Protein AF-A0A420YW18-F1 (afdb_monomer)

Radius of gyration: 22.45 Å; Cα contacts (8 Å, |Δi|>4): 574; chains: 1; bounding box: 56×37×62 Å

Sequence (288 aa):
STSLEDLIDRVEQETHEGEVAILVSDMILGLASGQSAESVSTNIETTLRRYMMKRPEWAIVVWRMLSDFQGKYYEKGRVVPLTAKRPYYIIMMGDRSQLYGLLAKGQLADNQPFFKNRTHQMTLEQAIPTPKYSISPNAVWGSISLDRSDKYVIKNAETGRTPSGEQALAFELKMQIPETLQDESRLLDPESYQVTPSSYKLSRVRQGKDGAVYLRLESSAIVLGDIAVSLKQAMPKWIAAVHAEENTDILNPNNLSRTYGIKYILEGLQRPYESEAASLFTLKVTLK

Structure (mmCIF, N/CA/C/O backbone):
data_AF-A0A420YW18-F1
#
_entry.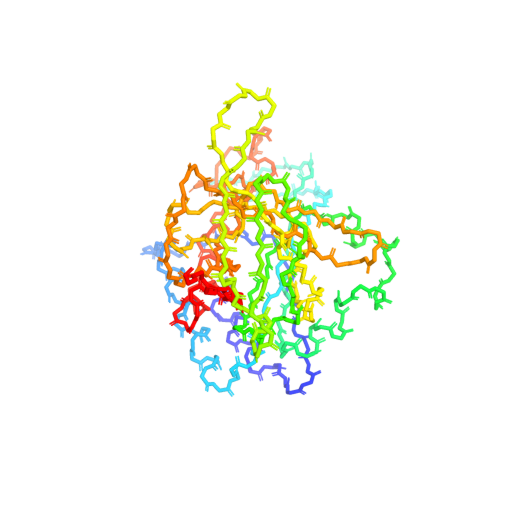id   AF-A0A420YW18-F1
#
loop_
_atom_site.group_PDB
_atom_site.id
_atom_site.type_symbol
_atom_site.label_atom_id
_atom_site.label_alt_id
_atom_site.label_comp_id
_atom_site.label_asym_id
_atom_site.label_entity_id
_atom_site.label_seq_id
_atom_site.pdbx_PDB_ins_code
_atom_site.Cartn_x
_atom_site.Cartn_y
_atom_site.Cartn_z
_atom_site.occupancy
_atom_site.B_iso_or_equiv
_atom_site.auth_seq_id
_atom_site.auth_comp_id
_atom_site.auth_asym_id
_atom_site.auth_atom_id
_atom_site.pdbx_PDB_model_num
ATOM 1 N N . SER A 1 1 ? 11.394 1.494 -31.357 1.00 53.00 1 SER A N 1
ATOM 2 C CA . SER A 1 1 ? 11.152 1.388 -29.907 1.00 53.00 1 SER A CA 1
ATOM 3 C C . SER A 1 1 ? 9.708 0.979 -29.723 1.00 53.00 1 SER A C 1
ATOM 5 O O . SER A 1 1 ? 8.875 1.459 -30.479 1.00 53.00 1 SER A O 1
ATOM 7 N N . THR A 1 2 ? 9.421 0.077 -28.791 1.00 60.09 2 THR A N 1
ATOM 8 C CA . THR A 1 2 ? 8.042 -0.254 -28.397 1.00 60.09 2 THR A CA 1
ATOM 9 C C . THR A 1 2 ? 7.631 0.728 -27.307 1.00 60.09 2 THR A C 1
ATOM 11 O O . THR A 1 2 ? 8.433 0.962 -26.398 1.00 60.09 2 THR A O 1
ATOM 14 N N . SER A 1 3 ? 6.453 1.344 -27.404 1.00 71.88 3 SER A N 1
ATOM 15 C CA . SER A 1 3 ? 5.965 2.194 -26.316 1.00 71.88 3 SER A CA 1
ATOM 16 C C . SER A 1 3 ? 5.484 1.326 -25.148 1.00 71.88 3 SER A C 1
ATOM 18 O O . SER A 1 3 ? 5.164 0.149 -25.319 1.00 71.88 3 SER A O 1
ATOM 20 N N . LEU A 1 4 ? 5.449 1.882 -23.935 1.00 72.19 4 LEU A N 1
ATOM 21 C CA . LEU A 1 4 ? 4.894 1.147 -22.795 1.00 72.19 4 LEU A CA 1
ATOM 22 C C . LEU A 1 4 ? 3.381 0.921 -22.949 1.00 72.19 4 LEU A C 1
ATOM 24 O O . LEU A 1 4 ? 2.865 -0.073 -22.452 1.00 72.19 4 LEU A O 1
ATOM 28 N N . GLU A 1 5 ? 2.698 1.796 -23.685 1.00 71.69 5 GLU A N 1
ATOM 29 C CA . GLU A 1 5 ? 1.295 1.632 -24.075 1.00 71.69 5 GLU A CA 1
ATOM 30 C C . GLU A 1 5 ? 1.116 0.377 -24.925 1.00 71.69 5 GLU A C 1
ATOM 32 O O . GLU A 1 5 ? 0.319 -0.476 -24.557 1.00 71.69 5 GLU A O 1
ATOM 37 N N . ASP A 1 6 ? 1.935 0.195 -25.968 1.00 79.62 6 ASP A N 1
ATOM 38 C CA . ASP A 1 6 ? 1.883 -1.004 -26.817 1.00 79.62 6 ASP A CA 1
ATOM 39 C C . ASP A 1 6 ? 2.137 -2.285 -26.007 1.00 79.62 6 ASP A C 1
ATOM 41 O O . ASP A 1 6 ? 1.581 -3.342 -26.300 1.00 79.62 6 ASP A O 1
ATOM 45 N N . LEU A 1 7 ? 3.002 -2.212 -24.986 1.00 80.75 7 LEU A N 1
ATOM 46 C CA . LEU A 1 7 ? 3.262 -3.341 -24.092 1.00 80.75 7 LEU A CA 1
ATOM 47 C C . LEU A 1 7 ? 2.053 -3.652 -23.207 1.00 80.75 7 LEU A C 1
ATOM 49 O O . LEU A 1 7 ? 1.738 -4.826 -23.032 1.00 80.75 7 LEU A O 1
ATOM 53 N N . ILE A 1 8 ? 1.382 -2.634 -22.664 1.00 78.00 8 ILE A N 1
ATOM 54 C CA . ILE A 1 8 ? 0.171 -2.815 -21.853 1.00 78.00 8 ILE A CA 1
ATOM 55 C C . ILE A 1 8 ? -0.988 -3.304 -22.724 1.00 78.00 8 ILE A C 1
ATOM 57 O O . ILE A 1 8 ? -1.665 -4.245 -22.328 1.00 78.00 8 ILE A O 1
ATOM 61 N N . ASP A 1 9 ? -1.172 -2.744 -23.920 1.00 81.62 9 ASP A N 1
ATOM 62 C CA . ASP A 1 9 ? -2.179 -3.192 -24.888 1.00 81.62 9 ASP A CA 1
ATOM 63 C C . ASP A 1 9 ? -1.943 -4.654 -25.281 1.00 81.62 9 ASP A C 1
ATOM 65 O O . ASP A 1 9 ? -2.879 -5.452 -25.331 1.00 81.62 9 ASP A O 1
ATOM 69 N N . ARG A 1 10 ? -0.682 -5.044 -25.506 1.00 84.38 10 ARG A N 1
ATOM 70 C CA . ARG A 1 10 ? -0.333 -6.441 -25.780 1.00 84.38 10 ARG A CA 1
ATOM 71 C C . ARG A 1 10 ? -0.609 -7.344 -24.580 1.00 84.38 10 ARG A C 1
ATOM 73 O O . ARG A 1 10 ? -1.095 -8.452 -24.764 1.00 84.38 10 ARG A O 1
ATOM 80 N N . VAL A 1 11 ? -0.319 -6.886 -23.363 1.00 83.56 11 VAL A N 1
ATOM 81 C CA . VAL A 1 11 ? -0.688 -7.613 -22.141 1.00 83.56 11 VAL A CA 1
ATOM 82 C C . VAL A 1 11 ? -2.208 -7.761 -22.045 1.00 83.56 11 VAL A C 1
ATOM 84 O O . VAL A 1 11 ? -2.672 -8.861 -21.767 1.00 83.56 11 VAL A O 1
ATOM 87 N N . GLU A 1 12 ? -2.991 -6.717 -22.334 1.00 78.12 12 GLU A N 1
ATOM 88 C CA . GLU A 1 12 ? -4.460 -6.797 -22.374 1.00 78.12 12 GLU A CA 1
ATOM 89 C C . GLU A 1 12 ? -4.938 -7.859 -23.375 1.00 78.12 12 GLU A C 1
ATOM 91 O O . GLU A 1 12 ? -5.804 -8.664 -23.032 1.00 78.12 12 GLU A O 1
ATOM 96 N N . GLN A 1 13 ? -4.388 -7.860 -24.592 1.00 81.19 13 GLN A N 1
ATOM 97 C CA . GLN A 1 13 ? -4.838 -8.726 -25.687 1.00 81.19 13 GLN A CA 1
ATOM 98 C C . GLN A 1 13 ? -4.481 -10.200 -25.481 1.00 81.19 13 GLN A C 1
ATOM 100 O O . GLN A 1 13 ? -5.250 -11.072 -25.879 1.00 81.19 13 GLN A O 1
ATOM 105 N N . GLU A 1 14 ? -3.328 -10.466 -24.870 1.00 86.25 14 GLU A N 1
ATOM 106 C CA . GLU A 1 14 ? -2.755 -11.811 -24.773 1.00 86.25 14 GLU A CA 1
ATOM 107 C C . GLU A 1 14 ? -2.948 -12.456 -23.392 1.00 86.25 14 GLU A C 1
ATOM 109 O O . GLU A 1 14 ? -2.649 -13.633 -23.241 1.00 86.25 14 GLU A O 1
ATOM 114 N N . THR A 1 15 ? -3.419 -11.717 -22.376 1.00 85.06 15 THR A N 1
ATOM 115 C CA . THR A 1 15 ? -3.669 -12.292 -21.039 1.00 85.06 15 THR A CA 1
ATOM 116 C C . THR A 1 15 ? -5.129 -12.681 -20.893 1.00 85.06 15 THR A C 1
ATOM 118 O O . THR A 1 15 ? -5.999 -11.829 -20.679 1.00 85.06 15 THR A O 1
ATOM 121 N N . HIS A 1 16 ? -5.408 -13.977 -20.949 1.00 84.62 16 HIS A N 1
ATOM 122 C CA . HIS A 1 16 ? -6.754 -14.511 -20.796 1.00 84.62 16 HIS A CA 1
ATOM 123 C C . HIS A 1 16 ? -7.187 -14.604 -19.319 1.00 84.62 16 HIS A C 1
ATOM 125 O O . HIS A 1 16 ? -6.468 -14.229 -18.384 1.00 84.62 16 HIS A O 1
ATOM 131 N N . GLU A 1 17 ? -8.429 -15.031 -19.087 1.00 80.69 17 GLU A N 1
ATOM 132 C CA . GLU A 1 17 ? -8.926 -15.312 -17.738 1.00 80.69 17 GLU A CA 1
ATOM 133 C C . GLU A 1 17 ? -8.132 -16.472 -17.121 1.00 80.69 17 GLU A C 1
ATOM 135 O O . GLU A 1 17 ? -7.877 -17.480 -17.779 1.00 80.69 17 GLU A O 1
ATOM 140 N N . GLY A 1 18 ? -7.719 -16.329 -15.860 1.00 82.81 18 GLY A N 1
ATOM 141 C CA . GLY A 1 18 ? -6.885 -17.333 -15.190 1.00 82.81 18 GLY A CA 1
ATOM 142 C C . GLY A 1 18 ? -5.378 -17.209 -15.447 1.00 82.81 18 GLY A C 1
ATOM 143 O O . GLY A 1 18 ? -4.607 -17.947 -14.837 1.00 82.81 18 GLY A O 1
ATOM 144 N N . GLU A 1 19 ? -4.941 -16.271 -16.288 1.00 89.44 19 GLU A N 1
ATOM 145 C CA . GLU A 1 19 ? -3.527 -16.062 -16.604 1.00 89.44 19 GLU A CA 1
ATOM 146 C C . GLU A 1 19 ? -2.923 -14.860 -15.866 1.00 89.44 19 GLU A C 1
ATOM 148 O O . GLU A 1 19 ? -3.612 -13.921 -15.458 1.00 89.44 19 GLU A O 1
ATOM 153 N N . VAL A 1 20 ? -1.598 -14.898 -15.707 1.00 90.88 20 VAL A N 1
ATOM 154 C CA . VAL A 1 20 ? -0.789 -13.795 -15.181 1.00 90.88 20 VAL A CA 1
ATOM 155 C C . VAL A 1 20 ? 0.251 -13.423 -16.230 1.00 90.88 20 VAL A C 1
ATOM 157 O O . VAL A 1 20 ? 1.090 -14.244 -16.601 1.00 90.88 20 VAL A O 1
ATOM 160 N N . ALA A 1 21 ? 0.239 -12.167 -16.664 1.00 92.69 21 ALA A N 1
ATOM 161 C CA . ALA A 1 21 ? 1.300 -11.600 -17.479 1.00 92.69 21 ALA A CA 1
ATOM 162 C C . ALA A 1 21 ? 2.450 -11.100 -16.608 1.00 92.69 21 ALA A C 1
ATOM 164 O O . ALA A 1 21 ? 2.245 -10.467 -15.571 1.00 92.69 21 ALA A O 1
ATOM 165 N N . ILE A 1 22 ? 3.677 -11.344 -17.068 1.00 92.31 22 ILE A N 1
ATOM 166 C CA . ILE A 1 22 ? 4.897 -10.893 -16.403 1.00 92.31 22 ILE A CA 1
ATOM 167 C C . ILE A 1 22 ? 5.736 -10.098 -17.400 1.00 92.31 22 ILE A C 1
ATOM 169 O O . ILE A 1 22 ? 6.218 -10.635 -18.396 1.00 92.31 22 ILE A O 1
ATOM 173 N N . LEU A 1 23 ? 5.945 -8.819 -17.100 1.00 91.75 23 LEU A N 1
ATOM 174 C CA . LEU A 1 23 ? 6.864 -7.941 -17.814 1.00 91.75 23 LEU A CA 1
ATOM 175 C C . LEU A 1 23 ? 8.129 -7.746 -16.976 1.00 91.75 23 LEU A C 1
ATOM 177 O O . LEU A 1 23 ? 8.058 -7.338 -15.819 1.00 91.75 23 LEU A O 1
ATOM 181 N N . VAL A 1 24 ? 9.293 -7.997 -17.576 1.00 92.94 24 VAL A N 1
ATOM 182 C CA . VAL A 1 24 ? 10.602 -7.754 -16.957 1.00 92.94 24 VAL A CA 1
ATOM 183 C C . VAL A 1 24 ? 11.363 -6.740 -17.797 1.00 92.94 24 VAL A C 1
ATOM 185 O O . VAL A 1 24 ? 11.578 -6.964 -18.986 1.00 92.94 24 VAL A O 1
ATOM 1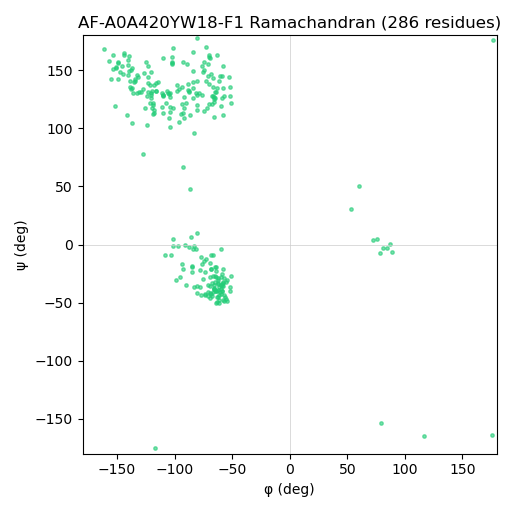88 N N . SER A 1 25 ? 11.762 -5.620 -17.197 1.00 92.25 25 SER A N 1
ATOM 189 C CA . SER A 1 25 ? 12.452 -4.540 -17.911 1.00 92.25 25 SER A CA 1
ATOM 190 C C . SER A 1 25 ? 13.272 -3.666 -16.960 1.00 92.25 25 SER A C 1
ATOM 192 O O . SER A 1 25 ? 12.998 -3.605 -15.762 1.00 92.25 25 SER A O 1
ATOM 194 N N . ASP A 1 26 ? 14.274 -2.958 -17.480 1.00 91.75 26 ASP A N 1
ATOM 195 C CA . ASP A 1 26 ? 14.981 -1.909 -16.731 1.00 91.75 26 ASP A CA 1
ATOM 196 C C . ASP A 1 26 ? 14.099 -0.671 -16.470 1.00 91.75 26 ASP A C 1
ATOM 198 O O . ASP A 1 26 ? 14.401 0.127 -15.578 1.00 91.75 26 ASP A O 1
ATOM 202 N N . MET A 1 27 ? 12.984 -0.562 -17.206 1.00 92.44 27 MET A N 1
ATOM 203 C CA . MET A 1 27 ? 11.992 0.513 -17.158 1.00 92.44 27 MET A CA 1
ATOM 204 C C . MET A 1 27 ? 12.604 1.910 -17.314 1.00 92.44 27 MET A C 1
ATOM 206 O O . MET A 1 27 ? 12.089 2.885 -16.766 1.00 92.44 27 MET A O 1
ATOM 210 N N . ILE A 1 28 ? 13.710 2.016 -18.055 1.00 92.12 28 ILE A N 1
ATOM 211 C CA . ILE A 1 28 ? 14.306 3.307 -18.395 1.00 92.12 28 ILE A CA 1
ATOM 212 C C . ILE A 1 28 ? 13.401 3.983 -19.422 1.00 92.12 28 ILE A C 1
ATOM 214 O O . ILE A 1 28 ? 13.208 3.480 -20.529 1.00 92.12 28 ILE A O 1
ATOM 218 N N . LEU A 1 29 ? 12.845 5.137 -19.058 1.00 90.12 29 LEU A N 1
ATOM 219 C CA . LEU A 1 29 ? 11.919 5.845 -19.929 1.00 90.12 29 LEU A CA 1
ATOM 220 C C . LEU A 1 29 ? 12.652 6.423 -21.149 1.00 90.12 29 LEU A C 1
ATOM 222 O O . LEU A 1 29 ? 13.566 7.227 -21.017 1.00 90.12 29 LEU A O 1
ATOM 226 N N . GLY A 1 30 ? 12.248 6.034 -22.355 1.00 85.38 30 GLY A N 1
ATOM 227 C CA . GLY A 1 30 ? 12.690 6.671 -23.595 1.00 85.38 30 GLY A CA 1
ATOM 228 C C . GLY A 1 30 ? 11.584 7.563 -24.141 1.00 85.38 30 GLY A C 1
ATOM 229 O O . GLY A 1 30 ? 10.543 7.046 -24.533 1.00 85.38 30 GLY A O 1
ATOM 230 N N . LEU A 1 31 ? 11.796 8.881 -24.178 1.00 84.44 31 LEU A N 1
ATOM 231 C CA . LEU A 1 31 ? 10.809 9.825 -24.711 1.00 84.44 31 LEU A CA 1
ATOM 232 C C . LEU A 1 31 ? 10.986 10.018 -26.220 1.00 84.44 31 LEU A C 1
ATOM 234 O O . LEU A 1 31 ? 12.099 10.255 -26.700 1.00 84.44 31 LEU A O 1
ATOM 238 N N . ALA A 1 32 ? 9.882 9.946 -26.964 1.00 81.62 32 ALA A N 1
ATOM 239 C CA . ALA A 1 32 ? 9.856 10.364 -28.360 1.00 81.62 32 ALA A CA 1
ATOM 240 C C . ALA A 1 32 ? 9.992 11.895 -28.479 1.00 81.62 32 ALA A C 1
ATOM 242 O O . ALA A 1 32 ? 9.741 12.641 -27.531 1.00 81.62 32 ALA A O 1
ATOM 243 N N . SER A 1 33 ? 10.388 12.386 -29.657 1.00 78.94 33 SER A N 1
ATOM 244 C CA . SER A 1 33 ? 10.488 13.832 -29.895 1.00 78.94 33 SER A CA 1
ATOM 245 C C . SER A 1 33 ? 9.132 14.511 -29.663 1.00 78.94 33 SER A C 1
ATOM 247 O O . SER A 1 33 ? 8.128 14.093 -30.234 1.00 78.94 33 SER A O 1
ATOM 249 N N . GLY A 1 34 ? 9.103 15.538 -28.807 1.00 79.44 34 GLY A N 1
ATOM 250 C CA . GLY A 1 34 ? 7.882 16.264 -28.438 1.00 79.44 34 GLY A CA 1
ATOM 251 C C . GLY A 1 34 ? 7.011 15.591 -27.367 1.00 79.44 34 GLY A C 1
ATOM 252 O O . GLY A 1 34 ? 6.021 16.187 -26.954 1.00 79.44 34 GLY A O 1
ATOM 253 N N . GLN A 1 35 ? 7.370 14.394 -26.889 1.00 86.25 35 GLN A N 1
ATOM 254 C CA . GLN A 1 35 ? 6.650 13.696 -25.823 1.00 86.25 35 GLN A CA 1
ATOM 255 C C . GLN A 1 35 ? 7.168 14.127 -24.444 1.00 86.25 35 GLN A C 1
ATOM 257 O O . GLN A 1 35 ? 8.376 14.118 -24.204 1.00 86.25 35 GLN A O 1
ATOM 262 N N . SER A 1 36 ? 6.265 14.472 -23.523 1.00 90.38 36 SER A N 1
ATOM 263 C CA . SER A 1 36 ? 6.612 14.703 -22.113 1.00 90.38 36 SER A CA 1
ATOM 264 C C . SER A 1 36 ? 6.445 13.429 -21.286 1.00 90.38 36 SER A C 1
ATOM 266 O O . SER A 1 36 ? 5.661 12.544 -21.642 1.00 90.38 36 SER A O 1
ATOM 268 N N . ALA A 1 37 ? 7.132 13.331 -20.151 1.00 90.31 37 ALA A N 1
ATOM 269 C CA . ALA A 1 37 ? 6.975 12.185 -19.262 1.00 90.31 37 ALA A CA 1
ATOM 270 C C . ALA A 1 37 ? 5.553 12.104 -18.670 1.00 90.31 37 ALA A C 1
ATOM 272 O O . ALA A 1 37 ? 4.992 11.020 -18.531 1.00 90.31 37 ALA A O 1
ATOM 273 N N . GLU A 1 38 ? 4.910 13.249 -18.439 1.00 91.69 38 GLU A N 1
ATOM 274 C CA . GLU A 1 38 ? 3.519 13.336 -17.988 1.00 91.69 38 GLU A CA 1
ATOM 275 C C . GLU A 1 38 ? 2.533 12.808 -19.039 1.00 91.69 38 GLU A C 1
ATOM 277 O O . GLU A 1 38 ? 1.514 12.204 -18.689 1.00 91.69 38 GLU A O 1
ATOM 282 N N . SER A 1 39 ? 2.828 13.011 -20.329 1.00 91.69 39 SER A N 1
ATOM 283 C CA . SER A 1 39 ? 1.998 12.459 -21.404 1.00 91.69 39 SER A CA 1
ATOM 284 C C . SER A 1 39 ? 2.053 10.929 -21.420 1.00 91.69 39 SER A C 1
ATOM 286 O O . SER A 1 39 ? 1.016 10.292 -21.566 1.00 91.69 39 SER A O 1
ATOM 288 N N . VAL A 1 40 ? 3.220 10.337 -21.129 1.00 90.06 40 VAL A N 1
ATOM 289 C CA . VAL A 1 40 ? 3.371 8.881 -20.968 1.00 90.06 40 VAL A CA 1
ATOM 290 C C . VAL A 1 40 ? 2.508 8.373 -19.813 1.00 90.06 40 VAL A C 1
ATOM 292 O O . VAL A 1 40 ? 1.758 7.417 -19.993 1.00 90.06 40 VAL A O 1
ATOM 295 N N . SER A 1 41 ? 2.545 9.031 -18.646 1.00 92.75 41 SER A N 1
ATOM 296 C CA . SER A 1 41 ? 1.671 8.668 -17.518 1.00 92.75 41 SER A CA 1
ATOM 297 C C . SER A 1 41 ? 0.192 8.693 -17.903 1.00 92.75 41 SER A C 1
ATOM 299 O O . SER A 1 41 ? -0.552 7.776 -17.568 1.00 92.75 41 SER A O 1
ATOM 301 N N . THR A 1 42 ? -0.229 9.747 -18.605 1.00 92.81 42 THR A N 1
ATOM 302 C CA . THR A 1 42 ? -1.630 9.966 -18.998 1.00 92.81 42 THR A CA 1
ATOM 303 C C . THR A 1 42 ? -2.112 8.911 -19.989 1.00 92.81 42 THR A C 1
ATOM 305 O O . THR A 1 42 ? -3.245 8.432 -19.896 1.00 92.81 42 THR A O 1
ATOM 308 N N . ASN A 1 43 ? -1.250 8.505 -20.917 1.00 90.56 43 ASN A N 1
ATOM 309 C CA . ASN A 1 43 ? -1.594 7.474 -21.880 1.00 90.56 43 ASN A CA 1
ATOM 310 C C . ASN A 1 43 ? -1.693 6.090 -21.221 1.00 90.56 43 ASN A C 1
ATOM 312 O O . ASN A 1 43 ? -2.684 5.395 -21.435 1.00 90.56 43 ASN A O 1
ATOM 316 N N . ILE A 1 44 ? -0.734 5.729 -20.352 1.00 92.50 44 ILE A N 1
ATOM 317 C CA . ILE A 1 44 ? -0.788 4.495 -19.543 1.00 92.50 44 ILE A CA 1
ATOM 318 C C . ILE A 1 44 ? -2.090 4.440 -18.745 1.00 92.50 44 ILE A C 1
ATOM 320 O O . ILE A 1 44 ? -2.793 3.432 -18.777 1.00 92.50 44 ILE A O 1
ATOM 324 N N . GLU A 1 45 ? -2.425 5.534 -18.058 1.00 92.62 45 GLU A N 1
ATOM 325 C CA . GLU A 1 45 ? -3.659 5.650 -17.286 1.00 92.62 45 GLU A CA 1
ATOM 326 C C . GLU A 1 45 ? -4.888 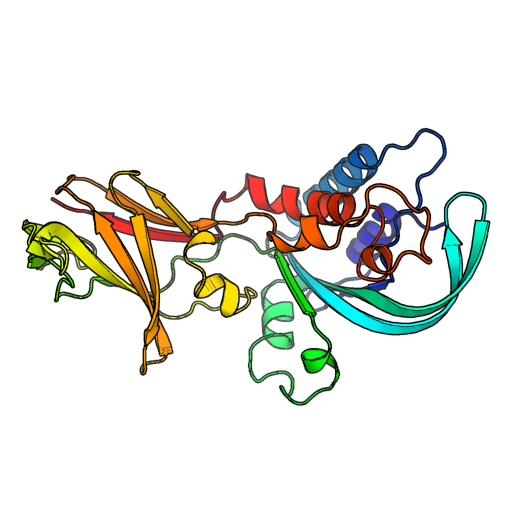5.401 -18.171 1.00 92.62 45 GLU A C 1
ATOM 328 O O . GLU A 1 45 ? -5.759 4.608 -17.818 1.00 92.62 45 GLU A O 1
ATOM 333 N N . THR A 1 46 ? -4.956 6.058 -19.331 1.00 91.75 46 THR A N 1
ATOM 334 C CA . THR A 1 46 ? -6.099 5.960 -20.251 1.00 91.75 46 THR A CA 1
ATOM 335 C C . THR A 1 46 ? -6.290 4.534 -20.767 1.00 91.75 46 THR A C 1
ATOM 337 O O . THR A 1 46 ? -7.416 4.027 -20.778 1.00 91.75 46 THR A O 1
ATOM 340 N N . THR A 1 47 ? -5.202 3.875 -21.169 1.00 90.38 47 THR A N 1
ATOM 341 C CA . THR A 1 47 ? -5.224 2.480 -21.620 1.00 90.38 47 THR A CA 1
ATOM 342 C C . THR A 1 47 ? -5.658 1.547 -20.492 1.00 90.38 47 THR A C 1
ATOM 344 O O . THR A 1 47 ? -6.604 0.776 -20.658 1.00 90.38 47 THR A O 1
ATOM 347 N N . LEU A 1 48 ? -5.051 1.671 -19.310 1.00 90.50 48 LEU A N 1
ATOM 348 C CA . LEU A 1 48 ? -5.347 0.786 -18.188 1.00 90.50 48 LEU A CA 1
ATOM 349 C C . LEU A 1 48 ? -6.784 0.961 -17.667 1.00 90.50 48 LEU A C 1
ATOM 351 O O . LEU A 1 48 ? -7.453 -0.035 -17.403 1.00 90.50 48 LEU A O 1
ATOM 355 N N . ARG A 1 49 ? -7.318 2.192 -17.611 1.00 91.19 49 ARG A N 1
ATOM 356 C CA . ARG A 1 49 ? -8.740 2.431 -17.286 1.00 91.19 49 ARG A CA 1
ATOM 357 C C . ARG A 1 49 ? -9.670 1.698 -18.247 1.00 91.19 49 ARG A C 1
ATOM 359 O O . ARG A 1 49 ? -10.643 1.085 -17.810 1.00 91.19 49 ARG A O 1
ATOM 366 N N . ARG A 1 50 ? -9.377 1.736 -19.553 1.00 89.44 50 ARG A N 1
ATOM 367 C CA . ARG A 1 50 ? -10.179 1.036 -20.568 1.00 89.44 50 ARG A CA 1
ATOM 368 C C . ARG A 1 50 ? -10.208 -0.466 -20.324 1.00 89.44 50 ARG A C 1
ATOM 370 O O . ARG A 1 50 ? -11.266 -1.080 -20.467 1.00 89.44 50 ARG A O 1
ATOM 377 N N . TYR A 1 51 ? -9.070 -1.029 -19.943 1.00 86.50 51 TYR A N 1
ATOM 378 C CA . TYR A 1 51 ? -8.965 -2.444 -19.642 1.00 86.50 51 TYR A CA 1
ATOM 379 C C . TYR A 1 51 ? -9.709 -2.822 -18.356 1.00 86.50 51 TYR A C 1
ATOM 381 O O . TYR A 1 51 ? -10.520 -3.751 -18.355 1.00 86.50 51 TYR A O 1
ATOM 389 N N . MET A 1 52 ? -9.527 -2.042 -17.288 1.00 88.25 52 MET A N 1
ATOM 390 C CA . MET A 1 52 ? -10.176 -2.271 -15.993 1.00 88.25 52 MET A CA 1
ATOM 391 C C . MET A 1 52 ? -11.706 -2.179 -16.062 1.00 88.25 52 MET A C 1
ATOM 393 O O . MET A 1 52 ? -12.381 -2.906 -15.342 1.00 88.25 52 MET A O 1
ATOM 397 N N . MET A 1 53 ? -12.278 -1.388 -16.981 1.00 88.69 53 MET A N 1
ATOM 398 C CA . MET A 1 53 ? -13.733 -1.397 -17.218 1.00 88.69 53 MET A CA 1
ATOM 399 C C . MET A 1 53 ? -14.271 -2.774 -17.643 1.00 88.69 53 MET A C 1
ATOM 401 O O . MET A 1 53 ? -15.439 -3.074 -17.406 1.00 88.69 53 MET A O 1
ATOM 405 N N . LYS A 1 54 ? -13.446 -3.605 -18.294 1.00 88.62 54 LYS A N 1
ATOM 406 C CA . LYS A 1 54 ? -13.810 -4.970 -18.712 1.00 88.62 54 LYS A CA 1
ATOM 407 C C . LYS A 1 54 ? -13.365 -6.026 -17.698 1.00 88.62 54 LYS A C 1
ATOM 409 O O . LYS A 1 54 ? -13.987 -7.079 -17.613 1.00 88.62 54 LYS A O 1
ATOM 414 N N . ARG A 1 55 ? -12.291 -5.751 -16.952 1.00 88.44 55 ARG A N 1
ATOM 415 C CA . ARG A 1 55 ? -11.721 -6.616 -15.909 1.00 88.44 55 ARG A CA 1
ATOM 416 C C . ARG A 1 55 ? -11.569 -5.831 -14.604 1.00 88.44 55 ARG A C 1
ATOM 418 O O . ARG A 1 55 ? -10.461 -5.406 -14.278 1.00 88.44 55 ARG A O 1
ATOM 425 N N . PRO A 1 56 ? -12.659 -5.624 -13.848 1.00 87.69 56 PRO A N 1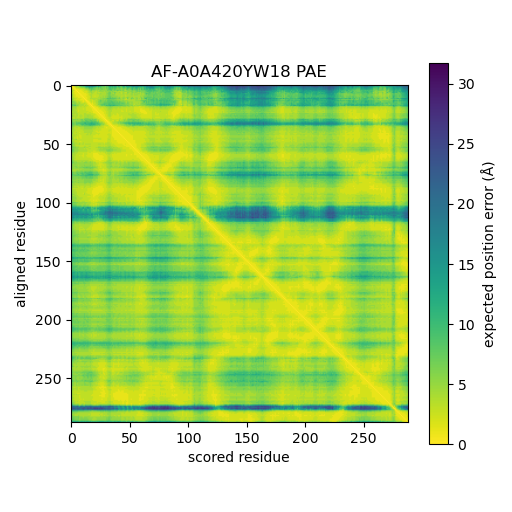
ATOM 426 C CA . PRO A 1 56 ? -12.619 -4.801 -12.639 1.00 87.69 56 PRO A CA 1
ATOM 427 C C . PRO A 1 56 ? -11.674 -5.369 -11.574 1.00 87.69 56 PRO A C 1
ATOM 429 O O . PRO A 1 56 ? -11.031 -4.605 -10.867 1.00 87.69 56 PRO A O 1
ATOM 432 N N . GLU A 1 57 ? -11.504 -6.693 -11.523 1.00 89.19 57 GLU A N 1
ATOM 433 C CA . GLU A 1 57 ? -10.617 -7.388 -10.577 1.00 89.19 57 GLU A CA 1
ATOM 434 C C . GLU A 1 57 ? -9.133 -7.381 -10.985 1.00 89.19 57 GLU A C 1
ATOM 436 O O . GLU A 1 57 ? -8.321 -8.093 -10.387 1.00 89.19 57 GLU A O 1
ATOM 441 N N . TRP A 1 58 ? -8.755 -6.610 -12.008 1.00 91.25 58 TRP A N 1
ATOM 442 C CA . TRP A 1 58 ? -7.372 -6.540 -12.464 1.00 91.25 58 TRP A CA 1
ATOM 443 C C . TRP A 1 58 ? -6.467 -5.899 -11.412 1.00 91.25 58 TRP A C 1
ATOM 445 O O . TRP A 1 58 ? -6.708 -4.783 -10.947 1.00 91.25 58 TRP A O 1
ATOM 455 N N . ALA A 1 59 ? -5.380 -6.581 -11.072 1.00 92.94 59 ALA A N 1
ATOM 456 C CA . ALA A 1 59 ? -4.380 -6.112 -10.129 1.00 92.94 59 ALA A CA 1
ATOM 457 C C . ALA A 1 59 ? -2.984 -6.117 -10.759 1.00 92.94 59 ALA A C 1
ATOM 459 O O . ALA A 1 59 ? -2.700 -6.830 -11.725 1.00 92.94 59 ALA A O 1
ATOM 460 N N . ILE A 1 60 ? -2.100 -5.297 -10.195 1.00 94.25 60 ILE A N 1
ATOM 461 C CA . ILE A 1 60 ? -0.715 -5.148 -10.633 1.00 94.25 60 ILE A CA 1
ATOM 462 C C . ILE A 1 60 ? 0.199 -5.206 -9.414 1.00 94.25 60 ILE A C 1
ATOM 464 O O . ILE A 1 60 ? 0.017 -4.476 -8.440 1.00 94.25 60 ILE A O 1
ATOM 468 N N . VAL A 1 61 ? 1.233 -6.038 -9.484 1.00 94.31 61 VAL A N 1
ATOM 469 C CA . VAL A 1 61 ? 2.314 -6.079 -8.499 1.00 94.31 61 VAL A CA 1
ATOM 470 C C . VAL A 1 61 ? 3.626 -5.746 -9.192 1.00 94.31 61 VAL A C 1
ATOM 472 O O . VAL A 1 61 ? 4.061 -6.443 -10.105 1.00 94.31 61 VAL A O 1
ATOM 475 N N . VAL A 1 62 ? 4.276 -4.680 -8.736 1.00 95.25 62 VAL A N 1
ATOM 476 C CA . VAL A 1 62 ? 5.574 -4.221 -9.228 1.00 95.25 62 VAL A CA 1
ATOM 477 C C . VAL A 1 62 ? 6.633 -4.527 -8.187 1.00 95.25 62 VAL A C 1
ATOM 479 O O . VAL A 1 62 ? 6.580 -4.028 -7.061 1.00 95.25 62 VAL A O 1
ATOM 482 N N . TRP A 1 63 ? 7.637 -5.303 -8.572 1.00 93.94 63 TRP A N 1
ATOM 483 C CA . TRP A 1 63 ? 8.831 -5.540 -7.773 1.00 93.94 63 TRP A CA 1
ATOM 484 C C . TRP A 1 63 ? 10.012 -4.790 -8.350 1.00 93.94 63 TRP A C 1
ATOM 486 O O . TRP A 1 63 ? 10.315 -4.913 -9.535 1.00 93.94 63 TRP A O 1
ATOM 496 N N . ARG A 1 64 ? 10.717 -4.056 -7.489 1.00 94.75 64 ARG A N 1
ATOM 497 C CA . ARG A 1 64 ? 12.024 -3.492 -7.816 1.00 94.75 64 ARG A CA 1
ATOM 498 C C . ARG A 1 64 ? 13.116 -4.444 -7.361 1.00 94.75 64 ARG A C 1
ATOM 500 O O . ARG A 1 64 ? 13.285 -4.696 -6.162 1.00 94.75 64 ARG A O 1
ATOM 507 N N . MET A 1 65 ? 13.921 -4.870 -8.313 1.00 93.88 65 MET A N 1
ATOM 508 C CA . MET A 1 65 ? 15.027 -5.795 -8.135 1.00 93.88 65 MET A CA 1
ATOM 509 C C . MET A 1 65 ? 16.363 -5.073 -8.316 1.00 93.88 65 MET A C 1
ATOM 511 O O . MET A 1 65 ? 16.415 -4.009 -8.927 1.00 93.88 65 MET A O 1
ATOM 515 N N . LEU A 1 66 ? 17.453 -5.647 -7.804 1.00 92.00 66 LEU A N 1
ATOM 516 C CA . LEU A 1 66 ? 18.820 -5.226 -8.130 1.00 92.00 66 LEU A CA 1
ATOM 517 C C . LEU A 1 66 ? 19.586 -6.403 -8.738 1.00 92.00 66 LEU A C 1
ATOM 519 O O . LEU A 1 66 ? 19.633 -7.477 -8.141 1.00 92.00 66 LEU A O 1
ATOM 523 N N . SER A 1 67 ? 20.208 -6.189 -9.897 1.00 91.25 67 SER A N 1
ATOM 524 C CA . SER A 1 67 ? 21.110 -7.157 -10.536 1.00 91.25 67 SER A CA 1
ATOM 525 C C . SER A 1 67 ? 22.477 -6.538 -10.770 1.00 91.25 67 SER A C 1
ATOM 527 O O . SER A 1 67 ? 22.593 -5.325 -10.948 1.00 91.25 67 SER A O 1
ATOM 529 N N . ASP A 1 68 ? 23.506 -7.377 -10.816 1.00 93.75 68 ASP A N 1
ATOM 530 C CA . ASP A 1 68 ? 24.782 -6.994 -11.408 1.00 93.75 68 ASP A CA 1
ATOM 531 C C . ASP A 1 68 ? 24.580 -6.727 -12.909 1.00 93.75 68 ASP A C 1
ATOM 533 O O . ASP A 1 68 ? 23.926 -7.502 -13.611 1.00 93.75 68 ASP A O 1
ATOM 537 N N . PHE A 1 69 ? 25.094 -5.592 -13.377 1.00 94.38 69 PHE A N 1
ATOM 538 C CA . PHE A 1 69 ? 25.073 -5.148 -14.764 1.00 94.38 69 PHE A CA 1
ATOM 539 C C . PHE A 1 69 ? 26.510 -4.960 -15.236 1.00 94.38 69 PHE A C 1
ATOM 541 O O . PHE A 1 69 ? 27.291 -4.270 -14.581 1.00 94.38 69 PHE A O 1
ATOM 548 N N . GLN A 1 70 ? 26.834 -5.537 -16.389 1.00 96.75 70 GLN A N 1
ATOM 549 C CA . GLN A 1 70 ? 28.110 -5.358 -17.068 1.00 96.75 70 GLN A CA 1
ATOM 550 C C . GLN A 1 70 ? 27.835 -5.162 -18.557 1.00 96.75 70 GLN A C 1
ATOM 552 O O . GLN A 1 70 ? 27.500 -6.108 -19.268 1.00 96.75 70 GLN A O 1
ATOM 557 N N . GLY A 1 71 ? 27.946 -3.928 -19.038 1.00 95.44 71 GLY A N 1
ATOM 558 C CA . GLY A 1 71 ? 27.601 -3.633 -20.423 1.00 95.44 71 GLY A CA 1
ATOM 559 C C . GLY A 1 71 ? 27.683 -2.162 -20.790 1.00 95.44 71 GLY A C 1
ATOM 560 O O . GLY A 1 71 ? 28.299 -1.351 -20.101 1.00 95.44 71 GLY A O 1
ATOM 561 N N . LYS A 1 72 ? 27.059 -1.824 -21.918 1.00 95.50 72 LYS A N 1
ATOM 562 C CA . LYS A 1 72 ? 26.921 -0.446 -22.393 1.00 95.50 72 LYS A CA 1
ATOM 563 C C . LYS A 1 72 ? 25.631 0.149 -21.843 1.00 95.50 72 LYS A C 1
ATOM 565 O O . LYS A 1 72 ? 24.556 -0.378 -22.110 1.00 95.50 72 LYS A O 1
ATOM 570 N N . TYR A 1 73 ? 25.747 1.244 -21.108 1.00 93.75 73 TYR A N 1
ATOM 571 C CA . TYR A 1 73 ? 24.624 2.061 -20.679 1.00 93.75 73 TYR A CA 1
ATOM 572 C C . TYR A 1 73 ? 24.383 3.200 -21.669 1.00 93.75 73 TYR A C 1
ATOM 574 O O . TYR A 1 73 ? 25.330 3.867 -22.088 1.00 93.75 73 TYR A O 1
ATOM 582 N N . TYR A 1 74 ? 23.121 3.426 -22.021 1.00 91.62 74 TYR A N 1
ATOM 583 C CA . TYR A 1 74 ? 22.704 4.465 -22.956 1.00 91.62 74 TYR A CA 1
ATOM 584 C C . TYR A 1 74 ? 22.085 5.620 -22.165 1.00 91.62 74 TYR A C 1
ATOM 586 O O . TYR A 1 74 ? 20.939 5.549 -21.721 1.00 91.62 74 TYR A O 1
ATOM 594 N N . GLU A 1 75 ? 22.870 6.674 -21.967 1.00 91.25 75 GLU A N 1
ATOM 595 C CA . GLU A 1 75 ? 22.408 7.934 -21.389 1.00 91.25 75 GLU A CA 1
ATOM 596 C C . GLU A 1 75 ? 22.180 8.971 -22.499 1.00 91.25 75 GLU A C 1
ATOM 598 O O . GLU A 1 75 ? 22.536 8.759 -23.663 1.00 91.25 75 GLU A O 1
ATOM 603 N N . LYS A 1 76 ? 21.548 10.098 -22.174 1.00 86.56 76 LYS A N 1
ATOM 604 C CA . LYS A 1 76 ? 21.193 11.123 -23.160 1.00 86.56 76 LYS A CA 1
ATOM 605 C C . LYS A 1 76 ? 22.444 11.619 -23.895 1.00 86.56 76 LYS A C 1
ATOM 607 O O . LYS A 1 76 ? 23.305 12.274 -23.316 1.00 86.56 76 LYS A O 1
ATOM 612 N N . GLY A 1 77 ? 22.532 11.297 -25.187 1.00 85.50 77 GLY A N 1
ATOM 613 C CA . GLY A 1 77 ? 23.630 11.712 -26.064 1.00 85.50 77 GLY A CA 1
ATOM 614 C C . GLY A 1 77 ? 24.956 10.962 -25.876 1.00 85.50 77 GLY A C 1
ATOM 615 O O . GLY A 1 77 ? 25.929 11.329 -26.533 1.00 85.50 77 GLY A O 1
ATOM 616 N N . ARG A 1 78 ? 25.034 9.924 -25.024 1.00 92.00 78 ARG A N 1
ATOM 617 C CA . ARG A 1 78 ? 26.286 9.182 -24.786 1.00 92.00 78 ARG A CA 1
ATOM 618 C C . ARG A 1 78 ? 26.057 7.703 -24.473 1.00 92.00 78 ARG A C 1
ATOM 620 O O . ARG A 1 78 ? 25.083 7.317 -23.837 1.00 92.00 78 ARG A O 1
ATOM 627 N N . VAL A 1 79 ? 27.017 6.871 -24.877 1.00 94.44 79 VAL A N 1
ATOM 628 C CA . VAL A 1 79 ? 27.099 5.458 -24.483 1.00 94.44 79 VAL A CA 1
ATOM 629 C C . VAL A 1 79 ? 28.285 5.269 -23.542 1.00 94.44 79 VAL A C 1
ATOM 631 O O . VAL A 1 79 ? 29.398 5.681 -23.866 1.00 94.44 79 VAL A O 1
ATOM 634 N N . VAL A 1 80 ? 28.053 4.648 -22.386 1.00 94.81 80 VAL A N 1
ATOM 635 C CA . VAL A 1 80 ? 29.037 4.517 -21.301 1.00 94.81 80 VAL A CA 1
ATOM 636 C C . VAL A 1 80 ? 29.243 3.044 -20.949 1.00 94.81 80 VAL A C 1
ATOM 638 O O . VAL A 1 80 ? 28.257 2.354 -20.691 1.00 94.81 80 VAL A O 1
ATOM 641 N N . PRO A 1 81 ? 30.481 2.520 -20.908 1.00 96.38 81 PRO A N 1
ATOM 642 C CA . PRO A 1 81 ? 30.733 1.210 -20.319 1.00 96.38 81 PRO A CA 1
ATOM 643 C C . PRO A 1 81 ? 30.489 1.272 -18.806 1.00 96.38 81 PRO A C 1
ATOM 645 O O . PRO A 1 81 ? 31.032 2.136 -18.120 1.00 96.38 81 PRO A O 1
ATOM 648 N N . LEU A 1 82 ? 29.673 0.362 -18.284 1.00 96.44 82 LEU A N 1
ATOM 649 C CA . LEU A 1 82 ? 29.276 0.345 -16.882 1.00 96.44 82 LEU A CA 1
ATOM 650 C C . LEU A 1 82 ? 29.332 -1.079 -16.329 1.00 96.44 82 LEU A C 1
ATOM 652 O O . LEU A 1 82 ? 28.747 -1.999 -16.902 1.00 96.44 82 LEU A O 1
ATOM 656 N N . THR A 1 83 ? 29.983 -1.213 -15.174 1.00 96.88 83 THR A N 1
ATOM 657 C CA . THR A 1 83 ? 29.956 -2.410 -14.328 1.00 96.88 83 THR A CA 1
ATOM 658 C C . THR A 1 83 ? 29.482 -1.994 -12.940 1.00 96.88 83 THR A C 1
ATOM 660 O O . THR A 1 83 ? 30.237 -1.376 -12.193 1.00 96.88 83 THR A O 1
ATOM 663 N N . ALA A 1 84 ? 28.220 -2.263 -12.608 1.00 95.31 84 ALA A N 1
ATOM 664 C CA . ALA A 1 84 ? 27.602 -1.843 -11.347 1.00 95.31 84 ALA A CA 1
ATOM 665 C C . ALA A 1 84 ? 26.335 -2.653 -11.044 1.00 95.31 84 ALA A C 1
ATOM 667 O O . ALA A 1 84 ? 25.796 -3.314 -11.926 1.00 95.31 84 ALA A O 1
ATOM 668 N N . LYS A 1 85 ? 25.794 -2.545 -9.824 1.00 94.00 85 LYS A N 1
ATOM 669 C CA . LYS A 1 85 ? 24.425 -3.009 -9.550 1.00 94.00 85 LYS A CA 1
ATOM 670 C C . LYS A 1 85 ? 23.414 -2.008 -10.104 1.00 94.00 85 LYS A C 1
ATOM 672 O O . LYS A 1 85 ? 23.513 -0.821 -9.798 1.00 94.00 85 LYS A O 1
ATOM 677 N N . ARG A 1 86 ? 22.438 -2.478 -10.884 1.00 94.69 86 ARG A N 1
ATOM 678 C CA . ARG A 1 86 ? 21.376 -1.649 -11.473 1.00 94.69 86 ARG A CA 1
ATOM 679 C C . ARG A 1 86 ? 19.983 -2.189 -11.160 1.00 94.69 86 ARG A C 1
ATOM 681 O O . ARG A 1 86 ? 19.814 -3.406 -11.023 1.00 94.69 86 ARG A O 1
ATOM 688 N N . PRO A 1 87 ? 18.992 -1.292 -11.021 1.00 95.62 87 PRO A N 1
ATOM 689 C CA . PRO A 1 87 ? 17.612 -1.695 -10.858 1.00 95.62 87 PRO A CA 1
ATOM 690 C C . PRO A 1 87 ? 17.039 -2.280 -12.146 1.00 95.62 87 PRO A C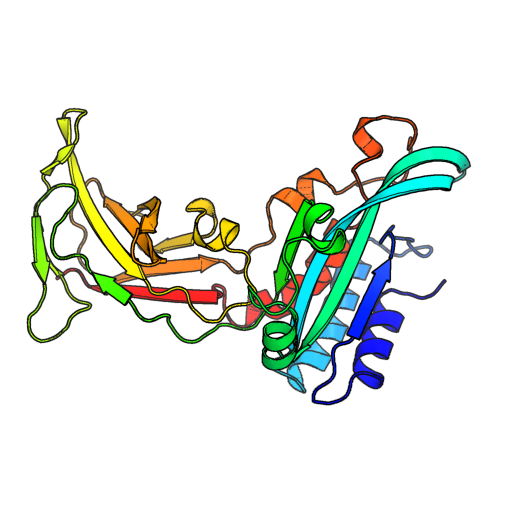 1
ATOM 692 O O . PRO A 1 87 ? 17.336 -1.811 -13.241 1.00 95.62 87 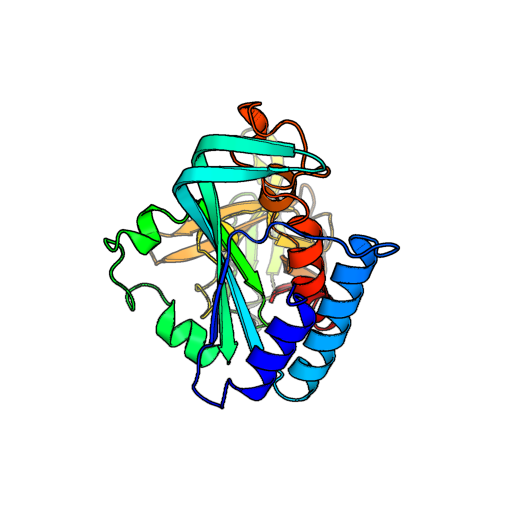PRO A O 1
ATOM 695 N N . TYR A 1 88 ? 16.175 -3.270 -11.976 1.00 95.12 88 TYR A N 1
ATOM 696 C CA . TYR A 1 88 ? 15.211 -3.709 -12.977 1.00 95.12 88 TYR A CA 1
ATOM 697 C C . TYR A 1 88 ? 13.893 -4.013 -12.268 1.00 95.12 88 TYR A C 1
ATOM 699 O O . TYR A 1 88 ? 13.856 -4.159 -11.041 1.00 95.12 88 TYR A O 1
ATOM 707 N N . TYR A 1 89 ? 12.809 -4.071 -13.025 1.00 95.50 89 TYR A N 1
ATOM 708 C CA . TYR A 1 89 ? 11.467 -4.215 -12.492 1.00 95.50 89 TYR A CA 1
ATOM 709 C C . TYR A 1 89 ? 10.801 -5.443 -13.073 1.00 95.50 89 TYR A C 1
ATOM 711 O O . TYR A 1 89 ? 10.993 -5.787 -14.240 1.00 95.50 89 TYR A O 1
ATOM 719 N N . ILE A 1 90 ? 10.011 -6.083 -12.224 1.00 94.31 90 ILE A N 1
ATOM 720 C CA . ILE A 1 90 ? 9.138 -7.185 -12.590 1.00 94.31 90 ILE A CA 1
ATOM 721 C C . ILE A 1 90 ? 7.728 -6.714 -12.300 1.00 94.31 90 ILE A C 1
ATOM 723 O O . ILE A 1 90 ? 7.396 -6.422 -11.152 1.00 94.31 90 ILE A O 1
ATOM 727 N N . ILE A 1 91 ? 6.932 -6.594 -13.350 1.00 94.44 91 ILE A N 1
ATOM 728 C CA . ILE A 1 91 ? 5.549 -6.146 -13.289 1.00 94.44 91 ILE A CA 1
ATOM 729 C C . ILE A 1 91 ? 4.685 -7.357 -13.596 1.00 94.44 91 ILE A C 1
ATOM 731 O O . ILE A 1 91 ? 4.726 -7.893 -14.701 1.00 94.44 91 ILE A O 1
ATOM 735 N N . MET A 1 92 ? 3.942 -7.804 -12.594 1.00 93.81 92 MET A N 1
ATOM 736 C CA . MET A 1 92 ? 3.023 -8.930 -12.683 1.00 93.81 92 MET A CA 1
ATOM 737 C C . MET A 1 92 ? 1.607 -8.383 -12.722 1.00 93.81 92 MET A C 1
ATOM 739 O O . MET A 1 92 ? 1.256 -7.536 -11.901 1.00 93.81 92 MET A O 1
ATOM 743 N N . MET A 1 93 ? 0.821 -8.830 -13.691 1.00 93.69 93 MET A N 1
ATOM 744 C CA . MET A 1 93 ? -0.492 -8.273 -13.993 1.00 93.69 93 MET A CA 1
ATOM 745 C C . MET A 1 93 ? -1.460 -9.420 -14.266 1.00 93.69 93 MET A C 1
ATOM 747 O O . MET A 1 93 ? -1.109 -10.372 -14.960 1.00 93.69 93 MET A O 1
ATOM 751 N N . GLY A 1 94 ? -2.648 -9.364 -13.682 1.00 92.75 94 GLY A N 1
ATOM 752 C CA . GLY A 1 94 ? -3.595 -10.472 -13.724 1.00 92.75 94 GLY A CA 1
ATOM 753 C C . GLY A 1 94 ? -4.843 -10.169 -12.911 1.00 92.75 94 GLY A C 1
ATOM 754 O O . GLY A 1 94 ? -4.906 -9.160 -12.205 1.00 92.75 94 GLY A O 1
ATOM 755 N N . ASP A 1 95 ? -5.814 -11.079 -12.943 1.00 91.69 95 ASP A N 1
ATOM 756 C CA . ASP A 1 95 ? -6.901 -11.026 -11.967 1.00 91.69 95 ASP A CA 1
ATOM 757 C C . ASP A 1 95 ? -6.330 -11.192 -10.556 1.00 91.69 95 ASP A C 1
ATOM 759 O O . ASP A 1 95 ? -5.438 -12.016 -10.306 1.00 91.69 95 ASP A O 1
ATOM 763 N N . ARG A 1 96 ? -6.876 -10.428 -9.609 1.00 92.06 96 ARG A N 1
ATOM 764 C CA . ARG A 1 96 ? -6.414 -10.392 -8.221 1.00 92.06 96 ARG A CA 1
ATOM 765 C C . ARG A 1 96 ? -6.314 -11.784 -7.594 1.00 92.06 96 ARG A C 1
ATOM 767 O O . ARG A 1 96 ? -5.357 -12.054 -6.874 1.00 92.06 96 ARG A O 1
ATOM 774 N N . SER A 1 97 ? -7.272 -12.671 -7.863 1.00 90.62 97 SER A N 1
ATOM 775 C CA . SER A 1 97 ? -7.279 -14.042 -7.334 1.00 90.62 97 SER A CA 1
ATOM 776 C C . SER A 1 97 ? -6.084 -14.870 -7.817 1.00 90.62 97 SER A C 1
ATOM 778 O O . SER A 1 97 ? -5.481 -15.581 -7.015 1.00 90.62 97 SER A O 1
ATOM 780 N N . GLN A 1 98 ? -5.694 -14.735 -9.087 1.00 91.31 98 GLN A N 1
ATOM 781 C CA . GLN A 1 98 ? -4.563 -15.464 -9.668 1.00 91.31 98 GLN A CA 1
ATOM 782 C C . GLN A 1 98 ? -3.231 -14.920 -9.166 1.00 91.31 98 GLN A C 1
ATOM 784 O O . GLN A 1 98 ? -2.361 -15.684 -8.747 1.00 91.31 98 GLN A O 1
ATOM 789 N N . LEU A 1 99 ? -3.095 -13.592 -9.116 1.00 91.69 99 LEU A N 1
ATOM 790 C CA . LEU A 1 99 ? -1.931 -12.962 -8.498 1.00 91.69 99 LEU A CA 1
ATOM 791 C C . LEU A 1 99 ? -1.808 -13.343 -7.022 1.00 91.69 99 LEU A C 1
ATOM 793 O O . LEU A 1 99 ? -0.699 -13.582 -6.550 1.00 91.69 99 LEU A O 1
ATOM 797 N N . TYR A 1 100 ? -2.923 -13.446 -6.295 1.00 89.31 100 TYR A N 1
ATOM 798 C CA . TYR A 1 100 ? -2.907 -13.874 -4.898 1.00 89.31 100 TYR A CA 1
ATOM 799 C C . TYR A 1 100 ? -2.486 -15.340 -4.777 1.00 89.31 100 TYR A C 1
ATOM 801 O O . TYR A 1 100 ? -1.609 -15.651 -3.979 1.00 89.31 100 TYR A O 1
ATOM 809 N N . GLY A 1 101 ? -3.021 -16.228 -5.619 1.00 85.94 101 GLY A N 1
ATOM 810 C CA . GLY A 1 101 ? -2.590 -17.626 -5.686 1.00 85.94 101 GLY A CA 1
ATOM 811 C C . GLY A 1 101 ? -1.099 -17.793 -6.004 1.00 85.94 101 GLY A C 1
ATOM 812 O O . GLY A 1 101 ? -0.466 -18.703 -5.479 1.00 85.94 101 GLY A O 1
ATOM 813 N N . LEU A 1 102 ? -0.520 -16.895 -6.805 1.00 86.25 102 LEU A N 1
ATOM 814 C CA . LEU A 1 102 ? 0.902 -16.913 -7.154 1.00 86.25 102 LEU A CA 1
ATOM 815 C C . LEU A 1 102 ? 1.802 -16.312 -6.060 1.00 86.25 102 LEU A C 1
ATOM 817 O O . LEU A 1 102 ? 2.896 -16.816 -5.813 1.00 86.25 102 LEU A O 1
ATOM 821 N N . LEU A 1 103 ? 1.381 -15.205 -5.445 1.00 86.19 103 LEU A N 1
ATOM 822 C CA . LEU A 1 103 ? 2.247 -14.345 -4.626 1.00 86.19 103 LEU A CA 1
ATOM 823 C C . LEU A 1 103 ? 1.968 -14.418 -3.125 1.00 86.19 103 LEU A C 1
ATOM 825 O O . LEU A 1 103 ? 2.744 -13.862 -2.343 1.00 86.19 103 LEU A O 1
ATOM 829 N N . ALA A 1 104 ? 0.887 -15.074 -2.702 1.00 77.38 104 ALA A N 1
ATOM 830 C CA . ALA A 1 104 ? 0.587 -15.236 -1.289 1.00 77.38 104 ALA A CA 1
ATOM 831 C C . ALA A 1 104 ? 1.722 -15.968 -0.562 1.00 77.38 104 ALA A C 1
ATOM 833 O O . ALA A 1 104 ? 2.381 -16.873 -1.086 1.00 77.38 104 ALA A O 1
ATOM 834 N N . LYS A 1 105 ? 1.938 -15.567 0.692 1.00 68.69 105 LYS A N 1
ATOM 835 C CA . LYS A 1 105 ? 2.967 -16.135 1.564 1.00 68.69 105 LYS A CA 1
ATOM 836 C C . LYS A 1 105 ? 2.843 -17.661 1.614 1.00 68.69 105 LYS A C 1
ATOM 838 O O . LYS A 1 105 ? 1.769 -18.189 1.891 1.00 68.69 105 LYS A O 1
ATOM 843 N N . GLY A 1 106 ? 3.952 -18.354 1.360 1.00 65.38 106 GLY A N 1
ATOM 844 C CA . GLY A 1 106 ? 4.019 -19.817 1.347 1.00 65.38 106 GLY A CA 1
ATOM 845 C C . GLY A 1 106 ? 3.717 -20.487 0.001 1.00 65.38 106 GLY A C 1
ATOM 846 O O . GLY A 1 106 ? 3.920 -21.693 -0.098 1.00 65.38 106 GLY A O 1
ATOM 847 N N . GLN A 1 107 ? 3.288 -19.745 -1.028 1.00 69.56 107 GLN A N 1
ATOM 848 C CA . GLN A 1 107 ? 3.086 -20.293 -2.383 1.00 69.56 107 GLN A CA 1
ATOM 849 C C . GLN A 1 107 ? 4.395 -20.412 -3.162 1.00 69.56 107 GLN A C 1
ATOM 851 O O . GLN A 1 107 ? 4.627 -21.374 -3.892 1.00 69.56 107 GLN A O 1
ATOM 856 N N . LEU A 1 108 ? 5.296 -19.459 -2.951 1.00 69.12 108 LEU A N 1
ATOM 857 C CA . LEU A 1 108 ? 6.659 -19.518 -3.444 1.00 69.12 108 LEU A CA 1
ATOM 858 C C . LEU A 1 108 ? 7.597 -19.614 -2.243 1.00 69.12 108 LEU A C 1
ATOM 860 O O . LEU A 1 108 ? 7.368 -18.982 -1.213 1.00 69.12 108 LEU A O 1
ATOM 864 N N . ALA A 1 109 ? 8.641 -20.434 -2.351 1.00 68.06 109 ALA A N 1
ATOM 865 C CA . ALA A 1 109 ? 9.545 -20.633 -1.229 1.00 68.06 109 ALA A CA 1
ATOM 866 C C . ALA A 1 109 ? 10.307 -19.330 -0.919 1.00 68.06 109 ALA A C 1
ATOM 868 O O . ALA A 1 109 ? 10.984 -18.775 -1.787 1.00 68.06 109 ALA A O 1
ATOM 869 N N . ASP A 1 110 ? 10.229 -18.864 0.331 1.00 64.56 110 ASP A N 1
ATOM 870 C CA . ASP A 1 110 ? 10.844 -17.603 0.784 1.00 64.56 110 ASP A CA 1
ATOM 871 C C . ASP A 1 110 ? 12.370 -17.561 0.559 1.00 64.56 110 ASP A C 1
ATOM 873 O O . ASP A 1 110 ? 12.982 -16.495 0.494 1.00 64.56 110 ASP A O 1
ATOM 877 N N . ASN A 1 111 ? 13.003 -18.731 0.425 1.00 61.78 111 ASN A N 1
ATOM 878 C CA . ASN A 1 111 ? 14.432 -18.884 0.163 1.00 61.78 111 ASN A CA 1
ATOM 879 C C . ASN A 1 111 ? 14.814 -18.766 -1.323 1.00 61.78 111 ASN A C 1
ATOM 881 O O . ASN A 1 111 ? 16.002 -18.860 -1.644 1.00 61.78 111 ASN A O 1
ATOM 885 N N . GLN A 1 112 ? 13.854 -18.562 -2.230 1.00 68.06 112 GLN A N 1
ATOM 886 C CA . GLN A 1 112 ? 14.170 -18.347 -3.636 1.00 68.06 112 GLN A CA 1
ATOM 887 C C . GLN A 1 112 ? 14.960 -17.034 -3.781 1.00 68.06 112 GLN A C 1
ATOM 889 O O . GLN A 1 112 ? 14.529 -15.996 -3.263 1.00 68.06 112 GLN A O 1
ATOM 894 N N . PRO A 1 113 ? 16.093 -17.026 -4.516 1.00 64.81 113 PRO A N 1
ATOM 895 C CA . PRO A 1 113 ? 16.902 -15.821 -4.750 1.00 64.81 113 PRO A CA 1
ATOM 896 C C . PRO A 1 113 ? 16.086 -14.624 -5.261 1.00 64.81 113 PRO A C 1
ATOM 898 O O . PRO A 1 113 ? 16.429 -13.467 -5.020 1.00 64.81 113 PRO A O 1
ATOM 901 N N . PHE A 1 114 ? 14.977 -14.931 -5.930 1.00 66.62 114 PHE A N 1
ATOM 902 C CA . PHE A 1 114 ? 13.983 -14.002 -6.434 1.00 66.62 114 PHE A CA 1
ATOM 903 C C . PHE A 1 114 ? 13.338 -13.119 -5.351 1.00 66.62 114 PHE A C 1
ATOM 905 O O . PHE A 1 114 ? 13.199 -11.922 -5.563 1.00 66.62 114 PHE A O 1
ATOM 912 N N . PHE A 1 115 ? 13.023 -13.646 -4.163 1.00 71.56 115 PHE A N 1
ATOM 913 C CA . PHE A 1 115 ? 12.520 -12.818 -3.054 1.00 71.56 115 PHE A CA 1
ATOM 914 C C . PHE A 1 115 ? 13.639 -12.053 -2.362 1.00 71.56 115 PHE A C 1
ATOM 916 O O . PHE A 1 115 ? 13.469 -10.895 -1.992 1.00 71.56 115 PHE A O 1
ATOM 923 N N . LYS A 1 116 ? 14.813 -12.680 -2.233 1.00 72.06 116 LYS A N 1
ATOM 924 C CA . LYS A 1 116 ? 15.967 -12.096 -1.540 1.00 72.06 116 LYS A CA 1
ATOM 925 C C . LYS A 1 116 ? 16.482 -10.817 -2.208 1.00 72.06 116 LYS A C 1
ATOM 927 O O . LYS A 1 116 ? 16.957 -9.918 -1.522 1.00 72.06 116 LYS A O 1
ATOM 932 N N . ASN A 1 117 ? 16.392 -10.735 -3.535 1.00 80.88 117 ASN A N 1
ATOM 933 C CA . ASN A 1 117 ? 16.867 -9.582 -4.305 1.00 80.88 117 ASN A CA 1
ATOM 934 C C . ASN A 1 117 ? 15.789 -8.506 -4.525 1.00 80.88 117 ASN A C 1
ATOM 936 O O . ASN A 1 117 ? 16.070 -7.479 -5.155 1.00 80.88 117 ASN A O 1
ATOM 940 N N . ARG A 1 118 ? 14.567 -8.722 -4.019 1.00 89.00 118 ARG A N 1
ATOM 941 C CA . ARG A 1 118 ? 13.489 -7.737 -4.062 1.00 89.00 118 ARG A CA 1
ATOM 942 C C . ARG A 1 118 ? 13.764 -6.655 -3.033 1.00 89.00 118 ARG A C 1
ATOM 944 O O . ARG A 1 118 ? 13.753 -6.890 -1.832 1.00 89.00 118 ARG A O 1
ATOM 951 N N . THR A 1 119 ? 13.990 -5.447 -3.524 1.00 91.00 119 THR A N 1
ATOM 952 C CA . THR A 1 119 ? 14.265 -4.285 -2.670 1.00 91.00 119 THR A CA 1
ATOM 953 C C . THR A 1 119 ? 13.004 -3.540 -2.270 1.00 91.00 119 THR A C 1
ATOM 955 O O . THR A 1 119 ? 12.945 -2.999 -1.174 1.00 91.00 119 THR A O 1
ATOM 958 N N . HIS A 1 120 ? 12.013 -3.488 -3.162 1.00 91.94 120 HIS A N 1
ATOM 959 C CA . HIS A 1 120 ? 10.766 -2.767 -2.943 1.00 91.94 120 HIS A CA 1
ATOM 960 C C . HIS A 1 120 ? 9.620 -3.450 -3.683 1.00 91.94 120 HIS A C 1
ATOM 962 O O . HIS A 1 120 ? 9.839 -4.129 -4.692 1.00 91.94 120 HIS A O 1
ATOM 968 N N . GLN A 1 121 ? 8.406 -3.216 -3.195 1.00 91.75 121 GLN A N 1
ATOM 969 C CA . GLN A 1 121 ? 7.166 -3.642 -3.821 1.00 91.75 121 GLN A CA 1
ATOM 970 C C . GLN A 1 121 ? 6.184 -2.469 -3.885 1.00 91.75 121 GLN A C 1
ATOM 972 O O . GLN A 1 121 ? 6.122 -1.629 -2.983 1.00 91.75 121 GLN A O 1
ATOM 977 N N . MET A 1 122 ? 5.415 -2.431 -4.964 1.00 93.25 122 MET A N 1
ATOM 978 C CA . MET A 1 122 ? 4.202 -1.640 -5.105 1.00 93.25 122 MET A CA 1
ATOM 979 C C . MET A 1 122 ? 3.092 -2.579 -5.564 1.00 93.25 122 MET A C 1
ATOM 981 O O . MET A 1 122 ? 3.300 -3.384 -6.466 1.00 93.25 122 MET A O 1
ATOM 985 N N . THR A 1 123 ? 1.931 -2.474 -4.932 1.00 93.00 123 THR A N 1
ATOM 986 C CA . THR A 1 123 ? 0.750 -3.271 -5.263 1.00 93.00 123 THR A CA 1
ATOM 987 C C . THR A 1 123 ? -0.395 -2.323 -5.576 1.00 93.00 123 THR A C 1
ATOM 989 O O . THR A 1 123 ? -0.669 -1.408 -4.795 1.00 93.00 123 THR A O 1
ATOM 992 N N . LEU A 1 124 ? -1.065 -2.584 -6.691 1.00 92.31 124 LEU A N 1
ATOM 993 C CA . LEU A 1 124 ? -2.263 -1.913 -7.159 1.00 92.31 124 LEU A CA 1
ATOM 994 C C . LEU A 1 124 ? -3.372 -2.954 -7.258 1.00 92.31 124 LEU A C 1
ATOM 996 O O . LEU A 1 124 ? -3.250 -3.929 -7.993 1.00 92.31 124 LEU A O 1
ATOM 1000 N N . GLU A 1 125 ? -4.423 -2.783 -6.473 1.00 90.75 125 GLU A N 1
ATOM 1001 C CA . GLU A 1 125 ? -5.576 -3.678 -6.456 1.00 90.75 125 GLU A CA 1
ATOM 1002 C C . GLU A 1 125 ? -6.816 -2.863 -6.088 1.00 90.75 125 GLU A C 1
ATOM 1004 O O . GLU A 1 125 ? -6.700 -1.801 -5.472 1.00 90.75 125 GLU A O 1
ATOM 1009 N N . GLN A 1 126 ? -7.995 -3.347 -6.465 1.00 88.81 126 GLN A N 1
ATOM 1010 C CA . GLN A 1 126 ? -9.251 -2.715 -6.074 1.00 88.81 126 GLN A CA 1
ATOM 1011 C C . GLN A 1 126 ? -9.463 -2.730 -4.561 1.00 88.81 126 GLN A C 1
ATOM 1013 O O . GLN A 1 126 ? -8.827 -3.496 -3.831 1.00 88.81 126 GLN A O 1
ATOM 1018 N N . ALA A 1 127 ? -10.387 -1.892 -4.090 1.00 89.44 127 ALA A N 1
ATOM 1019 C CA . ALA A 1 127 ? -10.845 -1.959 -2.709 1.00 89.44 127 ALA A CA 1
ATOM 1020 C C . ALA A 1 127 ? -11.276 -3.382 -2.343 1.00 89.44 127 ALA A C 1
ATOM 1022 O O . ALA A 1 127 ? -11.999 -4.048 -3.084 1.00 89.44 127 ALA A O 1
ATOM 1023 N N . ILE A 1 128 ? -10.855 -3.829 -1.166 1.00 89.69 128 ILE A N 1
ATOM 1024 C CA . ILE A 1 128 ? -11.218 -5.139 -0.637 1.00 89.69 128 ILE A CA 1
ATOM 1025 C C . ILE A 1 128 ? -12.319 -4.986 0.416 1.00 89.69 128 ILE A C 1
ATOM 1027 O O . ILE A 1 128 ? -12.445 -3.925 1.042 1.00 89.69 128 ILE A O 1
ATOM 1031 N N . PRO A 1 129 ? -13.107 -6.046 0.676 1.00 91.62 129 PRO A N 1
ATOM 1032 C CA . PRO A 1 129 ? -14.047 -6.046 1.785 1.00 91.62 129 PRO A CA 1
ATOM 1033 C C . PRO A 1 129 ? -13.363 -5.687 3.106 1.00 91.62 129 PRO A C 1
ATOM 1035 O O . PRO A 1 129 ? -12.225 -6.090 3.361 1.00 91.62 129 PRO A O 1
ATOM 1038 N N . THR A 1 130 ? -14.076 -4.963 3.974 1.00 94.44 130 THR A N 1
ATOM 1039 C CA . THR A 1 130 ? -13.566 -4.593 5.298 1.00 94.44 130 THR A CA 1
ATOM 1040 C C . THR A 1 130 ? -13.048 -5.838 6.036 1.00 94.44 130 THR A C 1
ATOM 1042 O O . THR A 1 130 ? -13.820 -6.781 6.253 1.00 94.44 130 THR A O 1
ATOM 1045 N N . PRO A 1 131 ? -11.763 -5.857 6.448 1.00 95.88 131 PRO A N 1
ATOM 1046 C CA . PRO A 1 131 ? -11.188 -6.983 7.173 1.00 95.88 131 PRO A CA 1
ATOM 1047 C C . PRO A 1 131 ? -11.969 -7.257 8.455 1.00 95.88 131 PRO A C 1
ATOM 1049 O O . PRO A 1 131 ? -12.548 -6.347 9.042 1.00 95.88 131 PRO A O 1
ATOM 1052 N N . LYS A 1 132 ? -11.961 -8.492 8.960 1.00 97.12 132 LYS A N 1
ATOM 1053 C CA . LYS A 1 132 ? -12.567 -8.771 10.271 1.00 97.12 132 LYS A CA 1
ATOM 1054 C C . LYS A 1 132 ? -11.776 -8.049 11.364 1.00 97.12 132 LYS A C 1
ATOM 1056 O O . LYS A 1 132 ? -10.572 -8.252 11.488 1.00 97.12 132 LYS A O 1
ATOM 1061 N N . TYR A 1 133 ? -12.456 -7.262 12.193 1.00 98.06 133 TYR A N 1
ATOM 1062 C CA . TYR A 1 133 ? -11.835 -6.541 13.304 1.00 98.06 133 TYR A CA 1
ATOM 1063 C C . TYR A 1 133 ? -12.742 -6.457 14.535 1.00 98.06 133 TYR A C 1
ATOM 1065 O O . TYR A 1 133 ? -13.948 -6.717 14.464 1.00 98.06 133 TYR A O 1
ATOM 1073 N N . SER A 1 134 ? -12.140 -6.097 15.666 1.00 97.69 134 SER A N 1
ATOM 1074 C CA . SER A 1 134 ? -12.801 -5.839 16.947 1.00 97.69 134 SER A CA 1
ATOM 1075 C C . SER A 1 134 ? -12.092 -4.723 17.711 1.00 97.69 134 SER A C 1
ATOM 1077 O O . SER A 1 134 ? -10.879 -4.561 17.581 1.00 97.69 134 SER A O 1
ATOM 1079 N N . ILE A 1 135 ? -12.818 -4.013 18.569 1.00 98.06 135 ILE A N 1
ATOM 1080 C CA . ILE A 1 135 ? -12.233 -3.049 19.505 1.00 98.06 135 ILE A CA 1
ATOM 1081 C 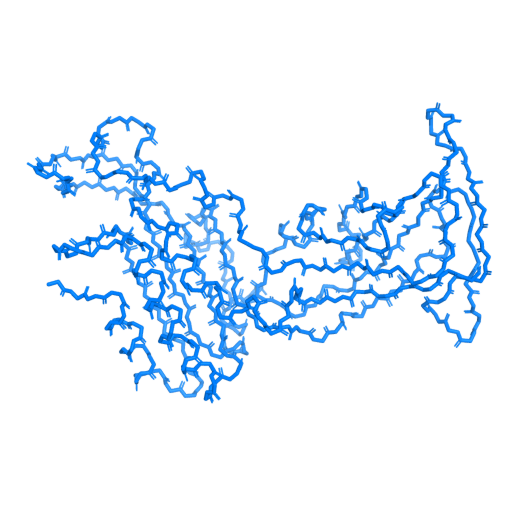C . ILE A 1 135 ? -11.678 -3.818 20.707 1.00 98.06 135 ILE A C 1
ATOM 1083 O O . ILE A 1 135 ? -12.375 -4.645 21.296 1.00 98.06 135 ILE A O 1
ATOM 1087 N N . SER A 1 136 ? -10.421 -3.573 21.072 1.00 95.81 136 SER A N 1
ATOM 1088 C CA . SER A 1 136 ? -9.845 -4.125 22.301 1.00 95.81 136 SER A CA 1
ATOM 1089 C C . SER A 1 136 ? -10.536 -3.477 23.502 1.00 95.81 136 SER A C 1
ATOM 1091 O O . SER A 1 136 ? -10.454 -2.260 23.621 1.00 95.81 136 SER A O 1
ATOM 1093 N N . PRO A 1 137 ? -11.189 -4.239 24.401 1.00 91.38 137 PRO A N 1
ATOM 1094 C CA . PRO A 1 137 ? -11.990 -3.663 25.487 1.00 91.38 137 PRO A CA 1
ATOM 1095 C C . PRO A 1 137 ? -11.139 -2.950 26.544 1.00 91.38 137 PRO A C 1
ATOM 1097 O O . PRO A 1 137 ? -11.638 -2.098 27.271 1.00 91.38 137 PRO A O 1
ATOM 1100 N N . ASN A 1 138 ? -9.852 -3.287 26.620 1.00 93.06 138 ASN A N 1
ATOM 1101 C CA . ASN A 1 138 ? -8.905 -2.637 27.509 1.00 93.06 138 ASN A CA 1
ATOM 1102 C C . ASN A 1 138 ? -8.236 -1.483 26.761 1.00 93.06 138 ASN A C 1
ATOM 1104 O O . ASN A 1 138 ? -7.423 -1.711 25.860 1.00 93.06 138 ASN A O 1
ATOM 1108 N N . ALA A 1 139 ? -8.580 -0.255 27.147 1.00 94.31 139 ALA A N 1
ATOM 1109 C CA . ALA A 1 139 ? -7.870 0.933 26.703 1.00 94.31 139 ALA A CA 1
ATOM 1110 C C . ALA A 1 139 ? -6.396 0.873 27.145 1.00 94.31 139 ALA A C 1
ATOM 1112 O O . ALA A 1 139 ? -6.060 0.358 28.211 1.00 94.31 139 ALA A O 1
ATOM 1113 N N . VAL A 1 140 ? -5.511 1.408 26.309 1.00 95.81 140 VAL A N 1
ATOM 1114 C CA . VAL A 1 140 ? -4.090 1.605 26.620 1.00 95.81 140 VAL A CA 1
ATOM 1115 C C . VAL A 1 140 ? -3.927 2.761 27.606 1.00 95.81 140 VAL A C 1
ATOM 1117 O O . VAL A 1 140 ? -3.153 2.653 28.554 1.00 95.81 140 VAL A O 1
ATOM 1120 N N . TRP A 1 141 ? -4.671 3.849 27.388 1.00 96.19 141 TRP A N 1
ATOM 1121 C CA . TRP A 1 141 ? -4.794 4.974 28.313 1.00 96.19 141 TRP A CA 1
ATOM 1122 C C . TRP A 1 141 ? -6.257 5.366 28.445 1.00 96.19 141 TRP A C 1
ATOM 1124 O O . TRP A 1 141 ? -6.978 5.394 27.446 1.00 96.19 141 TRP A O 1
ATOM 1134 N N . GLY A 1 142 ? -6.660 5.697 29.669 1.00 96.12 142 GLY A N 1
ATOM 1135 C CA . GLY A 1 142 ? -8.051 5.986 29.991 1.00 96.12 142 GLY A CA 1
ATOM 1136 C C . GLY A 1 142 ? -8.877 4.719 30.166 1.00 96.12 142 GLY A C 1
ATOM 1137 O O . GLY A 1 142 ? -8.346 3.666 30.525 1.00 96.12 142 GLY A O 1
ATOM 1138 N N . SER A 1 143 ? -10.177 4.826 29.922 1.00 96.94 143 SER A N 1
ATOM 1139 C CA . SER A 1 143 ? -11.118 3.711 30.005 1.00 96.94 143 SER A CA 1
ATOM 1140 C C . SER A 1 143 ? -12.088 3.755 28.825 1.00 96.94 143 SER A C 1
ATOM 1142 O O . SER A 1 143 ? -12.379 4.826 28.293 1.00 96.94 143 SER A O 1
ATOM 1144 N N . ILE A 1 144 ? -12.567 2.588 28.388 1.00 97.56 144 ILE A N 1
ATOM 1145 C CA . ILE A 1 144 ? -13.664 2.477 27.423 1.00 97.56 144 ILE A CA 1
ATOM 1146 C C . ILE A 1 144 ? -14.639 1.387 27.857 1.00 97.56 144 ILE A C 1
ATOM 1148 O O . ILE A 1 144 ? -14.258 0.405 28.492 1.00 97.56 144 ILE A O 1
ATOM 1152 N N . SER A 1 145 ? -15.900 1.531 27.467 1.00 96.81 145 SER A N 1
ATOM 1153 C CA . SER A 1 145 ? -16.901 0.469 27.572 1.00 96.81 145 SER A CA 1
ATOM 1154 C C . SER A 1 145 ? -17.604 0.294 26.235 1.00 96.81 145 SER A C 1
ATOM 1156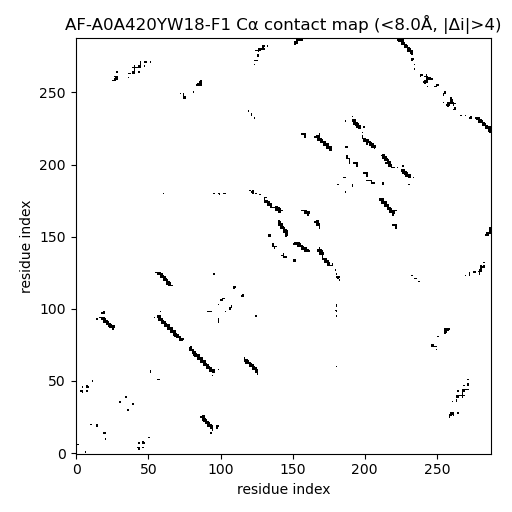 O O . SER A 1 145 ? -18.020 1.271 25.615 1.00 96.81 145 SER A O 1
ATOM 1158 N N . LEU A 1 146 ? -17.709 -0.950 25.774 1.00 97.00 146 LEU A N 1
ATOM 1159 C CA . LEU A 1 146 ? -18.328 -1.269 24.490 1.00 97.00 146 LEU A CA 1
ATOM 1160 C C . LEU A 1 146 ? -19.849 -1.366 24.629 1.00 97.00 146 LEU A C 1
ATOM 1162 O O . LEU A 1 146 ? -20.370 -1.766 25.676 1.00 97.00 146 LEU A O 1
ATOM 1166 N N . ASP A 1 147 ? -20.563 -1.020 23.563 1.00 96.25 147 ASP A N 1
ATOM 1167 C CA . ASP A 1 147 ? -21.992 -1.294 23.465 1.00 96.25 147 ASP A CA 1
ATOM 1168 C C . ASP A 1 147 ? -22.213 -2.816 23.397 1.00 96.25 147 ASP A C 1
ATOM 1170 O O . ASP A 1 147 ? -21.513 -3.544 22.693 1.00 96.25 147 ASP A O 1
ATOM 1174 N N . ARG A 1 148 ? -23.186 -3.326 24.159 1.00 92.19 148 ARG A N 1
ATOM 1175 C CA . ARG A 1 148 ? -23.508 -4.763 24.174 1.00 92.19 148 ARG A CA 1
ATOM 1176 C C . ARG A 1 148 ? -24.238 -5.208 22.908 1.00 92.19 148 ARG A C 1
ATOM 1178 O O . ARG A 1 148 ? -24.229 -6.395 22.601 1.00 92.19 148 ARG A O 1
ATOM 1185 N N . SER A 1 149 ? -24.902 -4.275 22.229 1.00 93.62 149 SER A N 1
ATOM 1186 C CA . SER A 1 149 ? -25.682 -4.530 21.017 1.00 93.62 149 SER A CA 1
ATOM 1187 C C . SER A 1 149 ? -24.877 -4.334 19.733 1.00 93.62 149 SER A C 1
ATOM 1189 O O . SER A 1 149 ? -25.221 -4.926 18.714 1.00 93.62 149 SER A O 1
ATOM 1191 N N . ASP A 1 150 ? -23.781 -3.570 19.790 1.00 95.00 150 ASP A N 1
ATOM 1192 C CA . ASP A 1 150 ? -22.923 -3.293 18.641 1.00 95.00 150 ASP A CA 1
ATOM 1193 C C . ASP A 1 150 ? -21.438 -3.280 19.033 1.00 95.00 150 ASP A C 1
ATOM 1195 O O . ASP A 1 150 ? -20.940 -2.385 19.715 1.00 95.00 150 ASP A O 1
ATOM 1199 N N . LYS A 1 151 ? -20.702 -4.280 18.545 1.00 93.00 151 LYS A N 1
ATOM 1200 C CA . LYS A 1 151 ? -19.276 -4.479 18.838 1.00 93.00 151 LYS A CA 1
ATOM 1201 C C . LYS A 1 151 ? -18.347 -3.415 18.232 1.00 93.00 151 LYS A C 1
ATOM 1203 O O . LYS A 1 151 ? -17.150 -3.440 18.525 1.00 93.00 151 LYS A O 1
ATOM 1208 N N . TYR A 1 152 ? -18.860 -2.532 17.373 1.00 96.75 152 TYR A N 1
ATOM 1209 C CA . TYR A 1 152 ? -18.119 -1.420 16.771 1.00 96.75 152 TYR A CA 1
ATOM 1210 C C . TYR A 1 152 ? -18.417 -0.075 17.437 1.00 96.75 152 TYR A C 1
ATOM 1212 O O . TYR A 1 152 ? -17.907 0.956 16.999 1.00 96.75 152 TYR A O 1
ATOM 1220 N N . VAL A 1 153 ? -19.203 -0.081 18.514 1.00 97.94 153 VAL A N 1
ATOM 1221 C CA . VAL A 1 153 ? -19.576 1.120 19.254 1.00 97.94 153 VAL A CA 1
ATOM 1222 C C . VAL A 1 153 ? -18.900 1.127 20.620 1.00 97.94 153 VAL A C 1
ATOM 1224 O O . VAL A 1 153 ? -19.024 0.191 21.414 1.00 97.94 153 VAL A O 1
ATOM 1227 N N . ILE A 1 154 ? -18.222 2.230 20.921 1.00 97.88 154 ILE A N 1
ATOM 1228 C CA . ILE A 1 154 ? -17.779 2.576 22.267 1.00 97.88 154 ILE A CA 1
ATOM 1229 C C . ILE A 1 154 ? -18.882 3.434 22.888 1.00 97.88 154 ILE A C 1
ATOM 1231 O O . ILE A 1 154 ? -19.207 4.503 22.380 1.00 97.88 154 ILE A O 1
ATOM 1235 N N . LYS A 1 155 ? -19.487 2.937 23.968 1.00 97.25 155 LYS A N 1
ATOM 1236 C CA . LYS A 1 155 ? -20.613 3.577 24.657 1.00 97.25 155 LYS A CA 1
ATOM 1237 C C . LYS A 1 155 ? -20.173 4.652 25.646 1.00 97.25 155 LYS A C 1
ATOM 1239 O O . LYS A 1 155 ? -20.891 5.619 25.831 1.00 97.25 155 LYS A O 1
ATOM 1244 N N . ASN A 1 156 ? -19.052 4.433 26.329 1.00 96.44 156 ASN A N 1
ATOM 1245 C CA . ASN A 1 156 ? -18.457 5.426 27.221 1.00 96.44 156 ASN A CA 1
ATOM 1246 C C . ASN A 1 156 ? -16.941 5.383 27.063 1.00 96.44 156 ASN A C 1
ATOM 1248 O O . ASN A 1 156 ? -16.384 4.291 26.895 1.00 96.44 156 ASN A O 1
ATOM 1252 N N . ALA A 1 157 ? -16.294 6.538 27.180 1.00 96.81 157 ALA A N 1
ATOM 1253 C CA . ALA A 1 157 ? -14.847 6.661 27.241 1.00 96.81 157 ALA A CA 1
ATOM 1254 C C . ALA A 1 157 ? -14.436 7.722 28.267 1.00 96.81 157 ALA A C 1
ATOM 1256 O O . ALA A 1 157 ? -15.144 8.707 28.460 1.00 96.81 157 ALA A O 1
ATOM 1257 N N . GLU A 1 158 ? -13.275 7.536 28.884 1.00 96.94 158 GLU A N 1
ATOM 1258 C CA . GLU A 1 158 ? -12.642 8.508 29.778 1.00 96.94 158 GLU A CA 1
ATOM 1259 C C . GLU A 1 158 ? -11.167 8.652 29.402 1.00 96.94 158 GLU A C 1
ATOM 1261 O O . GLU A 1 158 ? -10.527 7.678 28.997 1.00 96.94 158 GLU A O 1
ATOM 1266 N N . THR A 1 159 ? -10.606 9.854 29.540 1.00 97.00 159 THR A N 1
ATOM 1267 C CA . THR A 1 159 ? -9.165 10.068 29.364 1.00 97.00 159 THR A CA 1
ATOM 1268 C C . THR A 1 159 ? -8.396 9.554 30.582 1.00 97.00 159 THR A C 1
ATOM 1270 O O . THR A 1 159 ? -8.869 9.581 31.716 1.00 97.00 159 THR A O 1
ATOM 1273 N N . GLY A 1 160 ? -7.177 9.074 30.350 1.00 95.06 160 GLY A N 1
ATOM 1274 C CA . GLY A 1 160 ? -6.213 8.724 31.391 1.00 95.06 160 GLY A CA 1
ATOM 1275 C C . GLY A 1 160 ? -4.964 9.590 31.296 1.00 95.06 160 GLY A C 1
ATOM 1276 O O . GLY A 1 160 ? -4.895 10.499 30.472 1.00 95.06 160 GLY A O 1
ATOM 1277 N N . ARG A 1 161 ? -3.959 9.299 32.131 1.00 94.12 161 ARG A N 1
ATOM 1278 C CA . ARG A 1 161 ? -2.646 9.956 32.060 1.00 94.12 161 ARG A CA 1
ATOM 1279 C C . ARG A 1 161 ? -1.638 9.098 31.304 1.00 94.12 161 ARG A C 1
ATOM 1281 O O . ARG A 1 161 ? -1.492 7.911 31.594 1.00 94.12 161 ARG A O 1
ATOM 1288 N N . THR A 1 162 ? -0.924 9.708 30.367 1.00 92.62 162 THR A N 1
ATOM 1289 C CA . THR A 1 162 ? 0.241 9.110 29.708 1.00 92.62 162 THR A CA 1
ATOM 1290 C C . THR A 1 162 ? 1.442 9.064 30.671 1.00 92.62 162 THR A C 1
ATOM 1292 O O . THR A 1 162 ? 1.419 9.712 31.723 1.00 92.62 162 THR A O 1
ATOM 1295 N N . PRO A 1 163 ? 2.541 8.361 30.326 1.00 91.06 163 PRO A N 1
ATOM 1296 C CA . PRO A 1 163 ? 3.782 8.415 31.105 1.00 91.06 163 PRO A CA 1
ATOM 1297 C C . PRO A 1 163 ? 4.384 9.825 31.240 1.00 91.06 163 PRO A C 1
ATOM 1299 O O . PRO A 1 163 ? 5.082 10.088 32.213 1.00 91.06 163 PRO A O 1
ATOM 1302 N N . SER A 1 164 ? 4.107 10.731 30.293 1.00 91.44 164 SER A N 1
ATOM 1303 C CA . SER A 1 164 ? 4.508 12.145 30.363 1.00 91.44 164 SER A CA 1
ATOM 1304 C C . SER A 1 164 ? 3.574 13.003 31.229 1.00 91.44 164 SER A C 1
ATOM 1306 O O . SER A 1 164 ? 3.855 14.176 31.448 1.00 91.44 164 SER A O 1
ATOM 1308 N N . GLY A 1 165 ? 2.480 12.435 31.749 1.00 91.81 165 GLY A N 1
ATOM 1309 C CA . GLY A 1 165 ? 1.498 13.130 32.586 1.00 91.81 165 GLY A CA 1
ATOM 1310 C C . GLY A 1 165 ? 0.387 13.847 31.812 1.00 91.81 165 GLY A C 1
ATOM 1311 O O . GLY A 1 165 ? -0.495 14.438 32.434 1.00 91.81 165 GLY A O 1
ATOM 1312 N N . GLU A 1 166 ? 0.393 13.773 30.482 1.00 93.50 166 GLU A N 1
ATOM 1313 C CA . GLU A 1 166 ? -0.629 14.369 29.617 1.00 93.50 166 GLU A CA 1
ATOM 1314 C C . GLU A 1 166 ? -1.932 13.565 29.663 1.00 93.50 166 GLU A C 1
ATOM 1316 O O . GLU A 1 166 ? -1.917 12.348 29.864 1.00 93.50 166 GLU A O 1
ATOM 1321 N N . GLN A 1 167 ? -3.072 14.234 29.469 1.00 95.56 167 GLN A N 1
ATOM 1322 C CA . GLN A 1 167 ? -4.345 13.534 29.318 1.00 95.56 167 GLN A CA 1
ATOM 1323 C C . GLN A 1 167 ? -4.485 12.965 27.907 1.00 95.56 167 GLN A C 1
ATOM 1325 O O . GLN A 1 167 ? -4.299 13.681 26.925 1.00 95.56 167 GLN A O 1
ATOM 1330 N N . ALA A 1 168 ? -4.846 11.688 27.814 1.00 96.75 168 ALA A N 1
ATOM 1331 C CA . ALA A 1 168 ? -5.118 11.033 26.544 1.00 96.75 168 ALA A CA 1
ATOM 1332 C C . ALA A 1 168 ? -6.088 9.860 26.705 1.00 96.75 168 ALA A C 1
ATOM 1334 O O . ALA A 1 168 ? -6.115 9.179 27.732 1.00 96.75 168 ALA A O 1
ATOM 1335 N N . LEU A 1 169 ? -6.843 9.589 25.648 1.00 97.62 169 LEU A N 1
ATOM 1336 C CA . LEU A 1 169 ? -7.526 8.323 25.423 1.00 97.62 169 LEU A CA 1
ATOM 1337 C C . LEU A 1 169 ? -6.737 7.550 24.366 1.00 97.62 169 LEU A C 1
ATOM 1339 O O . LEU A 1 169 ? -6.457 8.091 23.295 1.00 97.62 169 LEU A O 1
ATOM 1343 N N . ALA A 1 170 ? -6.422 6.284 24.631 1.00 97.56 170 ALA A N 1
ATOM 1344 C CA . ALA A 1 170 ? -5.891 5.396 23.604 1.00 97.56 170 ALA A CA 1
ATOM 1345 C C . ALA A 1 170 ? -6.485 3.997 23.696 1.00 97.56 170 ALA A C 1
ATOM 1347 O O . ALA A 1 170 ? -6.550 3.411 24.772 1.00 97.56 170 ALA A O 1
ATOM 1348 N N . PHE A 1 171 ? -6.859 3.433 22.554 1.00 97.75 171 PHE A N 1
ATOM 1349 C CA . PHE A 1 171 ? -7.398 2.080 22.436 1.00 97.75 171 PHE A CA 1
ATOM 1350 C C . PHE A 1 171 ? -6.915 1.432 21.138 1.00 97.75 171 PHE A C 1
ATOM 1352 O O . PHE A 1 171 ? -6.412 2.105 20.240 1.00 97.75 171 PHE A O 1
ATOM 1359 N N . GLU A 1 172 ? -7.019 0.107 21.045 1.00 98.25 172 GLU A N 1
ATOM 1360 C CA . GLU A 1 172 ? -6.511 -0.642 19.894 1.00 98.25 172 GLU A CA 1
ATOM 1361 C C . GLU A 1 172 ? -7.641 -1.342 19.140 1.00 98.25 172 GLU A C 1
ATOM 1363 O O . GLU A 1 172 ? -8.451 -2.058 19.733 1.00 98.25 172 GLU A O 1
ATOM 1368 N N . LEU A 1 173 ? -7.657 -1.200 17.816 1.00 98.44 173 LEU A N 1
ATOM 1369 C CA . LEU A 1 173 ? -8.421 -2.079 16.937 1.00 98.44 173 LEU A CA 1
ATOM 1370 C C . LEU A 1 173 ? -7.581 -3.317 16.653 1.00 98.44 173 LEU A C 1
ATOM 1372 O O . LEU A 1 173 ? -6.442 -3.206 16.207 1.00 98.44 173 LEU A O 1
ATOM 1376 N N . LYS A 1 174 ? -8.142 -4.495 16.902 1.00 97.94 174 LYS A N 1
ATOM 1377 C CA . LYS A 1 174 ? -7.551 -5.776 16.524 1.00 97.94 174 LYS A CA 1
ATOM 1378 C C . LYS A 1 174 ? -8.137 -6.194 15.183 1.00 97.94 174 LYS A C 1
ATOM 1380 O O . LYS A 1 174 ? -9.320 -6.514 15.117 1.00 97.94 174 LYS A O 1
ATOM 1385 N N . MET A 1 175 ? -7.316 -6.207 14.144 1.00 97.56 175 MET A N 1
ATOM 1386 C CA . MET A 1 175 ? -7.675 -6.536 12.768 1.00 97.56 175 MET A CA 1
ATOM 1387 C C . MET A 1 175 ? -7.034 -7.865 12.358 1.00 97.56 175 MET A C 1
ATOM 1389 O O . MET A 1 175 ? -5.835 -8.067 12.535 1.00 97.56 175 MET A O 1
ATOM 1393 N N . GLN A 1 176 ? -7.821 -8.779 11.799 1.00 96.25 176 GLN A N 1
ATOM 1394 C CA . GLN A 1 176 ? -7.284 -9.956 11.116 1.00 96.25 176 GLN A CA 1
ATOM 1395 C C . GLN A 1 176 ? -6.620 -9.521 9.812 1.00 96.25 176 GLN A C 1
ATOM 1397 O O . GLN A 1 176 ? -7.175 -8.678 9.108 1.00 96.25 176 GLN A O 1
ATOM 1402 N N . ILE A 1 177 ? -5.456 -10.090 9.490 1.00 91.75 177 ILE A N 1
ATOM 1403 C CA . ILE A 1 177 ? -4.782 -9.804 8.219 1.00 91.75 177 ILE A CA 1
ATOM 1404 C C . ILE A 1 177 ? -5.740 -10.204 7.085 1.00 91.75 177 ILE A C 1
ATOM 1406 O O . ILE A 1 177 ? -6.151 -11.367 7.040 1.00 91.75 177 ILE A O 1
ATOM 1410 N N . PRO A 1 178 ? -6.161 -9.264 6.219 1.00 90.38 178 PRO A N 1
ATOM 1411 C CA . PRO A 1 178 ? -7.030 -9.604 5.105 1.00 90.38 178 PRO A CA 1
ATOM 1412 C C . PRO A 1 178 ? -6.272 -10.416 4.057 1.00 90.38 178 PRO A C 1
ATOM 1414 O O . PRO A 1 178 ? -5.047 -10.362 3.970 1.00 90.38 178 PRO A O 1
ATOM 1417 N N . GLU A 1 179 ? -7.007 -11.115 3.200 1.00 88.44 179 GLU A N 1
ATOM 1418 C CA . GLU A 1 179 ? -6.446 -11.587 1.938 1.00 88.44 179 GLU A CA 1
ATOM 1419 C C . GLU A 1 179 ? -6.130 -10.351 1.091 1.00 88.44 179 GLU A C 1
ATOM 1421 O O . GLU A 1 179 ? -7.028 -9.617 0.684 1.00 88.44 179 GLU A O 1
ATOM 1426 N N . THR A 1 180 ? -4.853 -10.051 0.890 1.00 89.06 180 THR A N 1
ATOM 1427 C CA . THR A 1 180 ? -4.404 -8.867 0.154 1.00 89.06 180 THR A CA 1
ATOM 1428 C C . THR A 1 180 ? -3.070 -9.139 -0.519 1.00 89.06 180 THR A C 1
ATOM 1430 O O . THR A 1 180 ? -2.277 -9.948 -0.038 1.00 89.06 180 THR A O 1
ATOM 1433 N N . LEU A 1 181 ? -2.828 -8.449 -1.632 1.00 90.25 181 LEU A N 1
ATOM 1434 C CA . LEU A 1 181 ? -1.543 -8.443 -2.324 1.00 90.25 181 LEU A CA 1
ATOM 1435 C C . LEU A 1 181 ? -0.561 -7.419 -1.725 1.00 90.25 181 LEU A C 1
ATOM 1437 O O . LEU A 1 181 ? 0.575 -7.306 -2.196 1.00 90.25 181 LEU A O 1
ATOM 1441 N N . GLN A 1 182 ? -0.985 -6.625 -0.734 1.00 89.56 182 GLN A N 1
ATOM 1442 C CA . GLN A 1 182 ? -0.100 -5.687 -0.047 1.00 89.56 182 GLN A CA 1
ATOM 1443 C C . GLN A 1 182 ? 0.972 -6.427 0.758 1.00 89.56 182 GLN A C 1
ATOM 1445 O O . GLN A 1 182 ? 0.713 -7.450 1.388 1.00 89.56 182 GLN A O 1
ATOM 1450 N N . ASP A 1 183 ? 2.177 -5.860 0.777 1.00 85.00 183 ASP A N 1
ATOM 1451 C CA . ASP A 1 183 ? 3.255 -6.357 1.626 1.00 85.00 183 ASP A CA 1
ATOM 1452 C C . ASP A 1 183 ? 2.952 -6.115 3.116 1.00 85.00 183 ASP A C 1
ATOM 1454 O O . ASP A 1 183 ? 2.362 -5.099 3.498 1.00 85.00 183 ASP A O 1
ATOM 1458 N N . GLU A 1 184 ? 3.404 -7.034 3.970 1.00 84.75 184 GLU A N 1
ATOM 1459 C CA . GLU A 1 184 ? 3.179 -6.993 5.420 1.00 84.75 184 GLU A CA 1
ATOM 1460 C C . GLU A 1 184 ? 3.756 -5.709 6.036 1.00 84.75 184 GLU A C 1
ATOM 1462 O O . GLU A 1 184 ? 3.147 -5.116 6.928 1.00 84.75 184 GLU A O 1
ATOM 1467 N N . SER A 1 185 ? 4.874 -5.211 5.495 1.00 88.19 185 SER A N 1
ATOM 1468 C CA . SER A 1 185 ? 5.473 -3.941 5.918 1.00 88.19 185 SER A CA 1
ATOM 1469 C C . SER A 1 185 ? 4.519 -2.748 5.767 1.00 88.19 185 SER A C 1
ATOM 1471 O O . SER A 1 185 ? 4.493 -1.882 6.639 1.00 88.19 185 SER A O 1
ATOM 1473 N N . ARG A 1 186 ? 3.675 -2.731 4.725 1.00 89.75 186 ARG A N 1
ATOM 1474 C CA . ARG A 1 186 ? 2.673 -1.678 4.500 1.00 89.75 186 ARG A CA 1
ATOM 1475 C C . ARG A 1 186 ? 1.536 -1.761 5.512 1.00 89.75 186 ARG A C 1
ATOM 1477 O O . ARG A 1 186 ? 1.080 -0.738 6.014 1.00 89.75 186 ARG A O 1
ATOM 1484 N N . LEU A 1 187 ? 1.082 -2.973 5.834 1.00 92.50 187 LEU A N 1
ATOM 1485 C CA . LEU A 1 187 ? 0.038 -3.180 6.843 1.00 92.50 187 LEU A CA 1
ATOM 1486 C C . LEU A 1 187 ? 0.500 -2.758 8.242 1.00 92.50 187 LEU A C 1
ATOM 1488 O O . LEU A 1 187 ? -0.339 -2.397 9.066 1.00 92.50 187 LEU A O 1
ATOM 1492 N N . LEU A 1 188 ? 1.808 -2.801 8.501 1.00 94.38 188 LEU A N 1
ATOM 1493 C CA . LEU A 1 188 ? 2.426 -2.460 9.781 1.00 94.38 188 LEU A CA 1
ATOM 1494 C C . LEU A 1 188 ? 2.965 -1.025 9.859 1.00 94.38 188 LEU A C 1
ATOM 1496 O O . LEU A 1 188 ? 3.449 -0.626 10.917 1.00 94.38 188 LEU A O 1
ATOM 1500 N N . ASP A 1 189 ? 2.861 -0.248 8.784 1.00 92.94 189 ASP A N 1
ATOM 1501 C CA . ASP A 1 189 ? 3.295 1.144 8.735 1.00 92.94 189 ASP A CA 1
ATOM 1502 C C . ASP A 1 189 ? 2.134 2.096 9.092 1.00 92.94 189 ASP A C 1
ATOM 1504 O O . ASP A 1 189 ? 1.182 2.214 8.317 1.00 92.94 189 ASP A O 1
ATOM 1508 N N . PRO A 1 190 ? 2.188 2.826 10.224 1.00 94.44 190 PRO A N 1
ATOM 1509 C CA . PRO A 1 190 ? 1.156 3.798 10.584 1.00 94.44 190 PRO A CA 1
ATOM 1510 C C . PRO A 1 190 ? 0.955 4.887 9.525 1.00 94.44 190 PRO A C 1
ATOM 1512 O O . PRO A 1 190 ? -0.165 5.360 9.335 1.00 94.44 190 PRO A O 1
ATOM 1515 N N . GLU A 1 191 ? 2.015 5.272 8.807 1.00 92.19 191 GLU A N 1
ATOM 1516 C CA . GLU A 1 191 ? 1.944 6.309 7.778 1.00 92.19 191 GLU A CA 1
ATOM 1517 C C . GLU A 1 191 ? 1.228 5.837 6.514 1.00 92.19 191 GLU A C 1
ATOM 1519 O O . GLU A 1 191 ? 0.853 6.667 5.685 1.00 92.19 191 GLU A O 1
ATOM 1524 N N . SER A 1 192 ? 0.990 4.534 6.362 1.00 92.44 192 SER A N 1
ATOM 1525 C CA . SER A 1 192 ? 0.193 3.975 5.273 1.00 92.44 192 SER A CA 1
ATOM 1526 C C . SER A 1 192 ? -1.314 4.149 5.497 1.00 92.44 192 SER A C 1
ATOM 1528 O O . SER A 1 192 ? -2.092 4.002 4.553 1.00 92.44 192 SER A O 1
ATOM 1530 N N . TYR A 1 193 ? -1.743 4.557 6.695 1.00 94.69 193 TYR A N 1
ATOM 1531 C CA . TYR A 1 193 ? -3.149 4.776 7.028 1.00 94.69 193 TYR A CA 1
ATOM 1532 C C . TYR A 1 193 ? -3.537 6.262 7.041 1.00 94.69 193 TYR A C 1
ATOM 1534 O O . TYR A 1 193 ? -2.703 7.166 7.128 1.00 94.69 193 TYR A O 1
ATOM 1542 N N . GLN A 1 194 ? -4.839 6.508 6.952 1.00 95.00 194 GLN A N 1
ATOM 1543 C CA . GLN A 1 194 ? -5.494 7.781 7.221 1.00 95.00 194 GLN A CA 1
ATOM 1544 C C . GLN A 1 194 ? -6.530 7.572 8.326 1.00 95.00 194 GLN A C 1
ATOM 1546 O O . GLN A 1 194 ? -7.258 6.580 8.313 1.00 95.00 194 GLN A O 1
ATOM 1551 N N . VAL A 1 195 ? -6.599 8.509 9.273 1.00 97.00 195 VAL A N 1
ATOM 1552 C CA . VAL A 1 195 ? -7.601 8.510 10.345 1.00 97.00 195 VAL A CA 1
ATOM 1553 C C . VAL A 1 195 ? -8.489 9.740 10.207 1.00 97.00 195 VAL A C 1
ATOM 1555 O O . VAL A 1 195 ? -8.013 10.824 9.873 1.00 97.00 195 VAL A O 1
ATOM 1558 N N . THR A 1 196 ? -9.791 9.571 10.413 1.00 95.94 196 THR A N 1
ATOM 1559 C CA . THR A 1 196 ? -10.782 10.656 10.429 1.00 95.94 196 THR A CA 1
ATOM 1560 C C . THR A 1 196 ? -11.738 10.433 11.601 1.00 95.94 196 THR A C 1
ATOM 1562 O O . THR A 1 196 ? -12.177 9.299 11.757 1.00 95.94 196 THR A O 1
ATOM 1565 N N . PRO A 1 197 ? -12.084 11.456 12.406 1.00 95.88 197 PRO A N 1
ATOM 1566 C CA . PRO A 1 197 ? -11.585 12.833 12.356 1.00 95.88 197 PRO A CA 1
ATOM 1567 C C . PRO A 1 197 ? -10.120 12.948 12.807 1.00 95.88 197 PRO A C 1
ATOM 1569 O O . PRO A 1 197 ? -9.588 12.060 13.468 1.00 95.88 197 PRO A O 1
ATOM 1572 N N . SER A 1 198 ? -9.474 14.069 12.470 1.00 94.81 198 SER A N 1
ATOM 1573 C CA . SER A 1 198 ? -8.060 14.344 12.784 1.00 94.81 198 SER A CA 1
ATOM 1574 C C . SER A 1 198 ? -7.757 14.512 14.277 1.00 94.81 198 SER A C 1
ATOM 1576 O O . SER A 1 198 ? -6.589 14.570 14.655 1.00 94.81 198 SER A O 1
ATOM 1578 N N . SER A 1 199 ? -8.785 14.575 15.132 1.00 96.06 199 SER A N 1
ATOM 1579 C CA . SER A 1 199 ? -8.622 14.491 16.586 1.00 96.06 199 SER A CA 1
ATOM 1580 C C . SER A 1 199 ? -8.068 13.135 17.024 1.00 96.06 199 SER A C 1
ATOM 1582 O O . SER A 1 199 ? -7.370 13.066 18.032 1.00 96.06 199 SER A O 1
ATOM 1584 N N . TYR A 1 200 ? -8.322 12.076 16.251 1.00 97.31 200 TYR A N 1
ATOM 1585 C CA . TYR A 1 200 ? -7.704 10.774 16.445 1.00 97.31 200 TYR A CA 1
ATOM 1586 C C . TYR A 1 200 ? -6.517 10.601 15.504 1.00 97.31 200 TYR A C 1
ATOM 1588 O O . TYR A 1 200 ? -6.589 10.887 14.308 1.00 97.31 200 TYR A O 1
ATOM 1596 N N . LYS A 1 201 ? -5.426 10.056 16.038 1.00 96.81 201 LYS A N 1
ATOM 1597 C CA . LYS A 1 201 ? -4.253 9.641 15.267 1.00 96.81 201 LYS A CA 1
ATOM 1598 C C . LYS A 1 201 ? -3.988 8.157 15.464 1.00 96.81 201 LYS A C 1
ATOM 1600 O O . LYS A 1 201 ? -4.222 7.606 16.539 1.00 96.81 201 LYS A O 1
ATOM 1605 N N . LEU A 1 202 ? -3.444 7.523 14.433 1.00 97.62 202 LEU A N 1
ATOM 1606 C CA . LEU A 1 202 ? -2.899 6.178 14.533 1.00 97.62 202 LEU A CA 1
ATOM 1607 C C . LEU A 1 202 ? -1.467 6.279 15.068 1.00 97.62 202 LEU A C 1
ATOM 1609 O O . LEU A 1 202 ? -0.542 6.553 14.309 1.00 97.62 202 LEU A O 1
ATOM 1613 N N . SER A 1 203 ? -1.278 6.116 16.377 1.00 95.94 203 SER A N 1
ATOM 1614 C CA . SER A 1 203 ? 0.037 6.318 17.004 1.00 95.94 203 SER A CA 1
ATOM 1615 C C . SER A 1 203 ? 0.940 5.093 16.943 1.00 95.94 203 SER A C 1
ATOM 1617 O O . SER A 1 203 ? 2.157 5.208 17.090 1.00 95.94 203 SER A O 1
ATOM 1619 N N . ARG A 1 204 ? 0.367 3.905 16.723 1.00 96.75 204 ARG A N 1
ATOM 1620 C CA . ARG A 1 204 ? 1.137 2.669 16.587 1.00 96.75 204 ARG A CA 1
ATOM 1621 C C . ARG A 1 204 ? 0.384 1.625 15.783 1.00 96.75 204 ARG A C 1
ATOM 1623 O O . ARG A 1 204 ? -0.812 1.433 15.981 1.00 96.75 204 ARG A O 1
ATOM 1630 N N . VAL A 1 205 ? 1.124 0.877 14.974 1.00 97.75 205 VAL A N 1
ATOM 1631 C CA . VAL A 1 205 ? 0.671 -0.381 14.386 1.00 97.75 205 VAL A CA 1
ATOM 1632 C C . VAL A 1 205 ? 1.658 -1.474 14.778 1.00 97.75 205 VAL A C 1
ATOM 1634 O O . VAL A 1 205 ? 2.863 -1.233 14.867 1.00 97.75 205 VAL A O 1
ATOM 1637 N N . ARG A 1 206 ? 1.156 -2.658 15.125 1.00 96.25 206 ARG A N 1
ATOM 1638 C CA . ARG A 1 206 ? 1.997 -3.804 15.497 1.00 96.25 206 ARG A CA 1
ATOM 1639 C C . ARG A 1 206 ? 1.309 -5.116 15.164 1.00 96.25 206 ARG A C 1
ATOM 1641 O O . ARG A 1 206 ? 0.089 -5.208 15.254 1.00 96.25 206 ARG A O 1
ATOM 1648 N N . GLN A 1 207 ? 2.093 -6.153 14.908 1.00 96.31 207 GLN A N 1
ATOM 1649 C CA . GLN A 1 207 ? 1.581 -7.516 14.868 1.00 96.31 207 GLN A CA 1
ATOM 1650 C C . GLN A 1 207 ? 1.530 -8.104 16.286 1.00 96.31 207 GLN A C 1
ATOM 1652 O O . GLN A 1 207 ? 2.442 -7.911 17.095 1.00 96.31 207 GLN A O 1
ATOM 1657 N N . GLY A 1 208 ? 0.428 -8.764 16.628 1.00 94.88 208 GLY A N 1
ATOM 1658 C CA . GLY A 1 208 ? 0.277 -9.533 17.857 1.00 94.88 208 GLY A CA 1
ATOM 1659 C C . GLY A 1 208 ? 0.841 -10.945 17.724 1.00 94.88 208 GLY A C 1
ATOM 1660 O O . GLY A 1 208 ? 1.071 -11.445 16.627 1.00 94.88 208 GLY A O 1
ATOM 1661 N N . LYS A 1 209 ? 1.025 -11.627 18.862 1.00 94.19 209 LYS A N 1
ATOM 1662 C CA . LYS A 1 209 ? 1.442 -13.044 18.886 1.00 94.19 209 LYS A CA 1
ATOM 1663 C C . LYS A 1 209 ? 0.406 -13.985 18.261 1.00 94.19 209 LYS A C 1
ATOM 1665 O O . LYS A 1 209 ? 0.736 -15.105 17.905 1.00 94.19 209 LYS A O 1
ATOM 1670 N N . ASP A 1 210 ? -0.836 -13.528 18.160 1.00 94.31 210 ASP A N 1
ATOM 1671 C CA . ASP A 1 210 ? -1.957 -14.206 17.515 1.00 94.31 210 ASP A CA 1
ATOM 1672 C C . ASP A 1 210 ? -2.026 -13.952 15.999 1.00 94.31 210 ASP A C 1
ATOM 1674 O O . ASP A 1 210 ? -3.003 -14.335 15.363 1.00 94.31 210 ASP A O 1
ATOM 1678 N N . GLY A 1 211 ? -1.023 -13.278 15.426 1.00 92.62 211 GLY A N 1
ATOM 1679 C CA . GLY A 1 211 ? -0.950 -12.951 14.003 1.00 92.62 211 GLY A CA 1
ATOM 1680 C C . GLY A 1 211 ? -1.818 -11.763 13.578 1.00 92.62 211 GLY A C 1
ATOM 1681 O O . GLY A 1 211 ? -1.691 -11.307 12.445 1.00 92.62 211 GLY A O 1
ATOM 1682 N N . ALA A 1 212 ? -2.660 -11.220 14.462 1.00 96.25 212 ALA A N 1
ATOM 1683 C CA . ALA A 1 212 ? -3.505 -10.071 14.153 1.00 96.25 212 ALA A CA 1
ATOM 1684 C C . ALA A 1 212 ? -2.703 -8.760 14.146 1.00 96.25 212 ALA A C 1
ATOM 1686 O O . ALA A 1 212 ? -1.711 -8.607 14.862 1.00 96.25 212 ALA A O 1
ATOM 1687 N N . VAL A 1 213 ? -3.172 -7.776 13.384 1.00 97.50 213 VAL A N 1
ATOM 1688 C CA . VAL A 1 213 ? -2.633 -6.413 13.382 1.00 97.50 213 VAL A CA 1
ATOM 1689 C C . VAL A 1 213 ? -3.400 -5.572 14.398 1.00 97.50 213 VAL A C 1
ATOM 1691 O O . VAL A 1 213 ? -4.626 -5.505 14.376 1.00 97.50 213 VAL A O 1
ATOM 1694 N N . TYR A 1 214 ? -2.675 -4.920 15.299 1.00 97.88 214 TYR A N 1
ATOM 1695 C CA . TYR A 1 214 ? -3.217 -4.019 16.308 1.00 97.88 214 TYR A CA 1
ATOM 1696 C C . TYR A 1 214 ? -2.942 -2.573 15.901 1.00 97.88 214 TYR A C 1
ATOM 1698 O O . TYR A 1 214 ? -1.781 -2.171 15.803 1.00 97.88 214 TYR A O 1
ATOM 1706 N N . LEU A 1 215 ? -4.010 -1.805 15.693 1.00 98.50 215 LEU A N 1
ATOM 1707 C CA . LEU A 1 215 ? -3.989 -0.398 15.301 1.00 98.50 215 LEU A CA 1
ATOM 1708 C C . LEU A 1 215 ? -4.356 0.468 16.509 1.00 98.50 215 LEU A C 1
ATOM 1710 O O . LEU A 1 215 ? -5.506 0.458 16.947 1.00 98.50 215 LEU A O 1
ATOM 1714 N N . ARG A 1 216 ? -3.389 1.194 17.072 1.00 98.31 216 ARG A N 1
ATOM 1715 C CA . ARG A 1 216 ? -3.589 2.051 18.245 1.00 98.31 216 ARG A CA 1
ATOM 1716 C C . ARG A 1 216 ? -4.060 3.437 17.838 1.00 98.31 216 ARG A C 1
ATOM 1718 O O . ARG A 1 216 ? -3.284 4.218 17.292 1.00 98.31 216 ARG A O 1
ATOM 1725 N N . LEU A 1 217 ? -5.306 3.735 18.172 1.00 98.25 217 LEU A N 1
ATOM 1726 C CA . LEU A 1 217 ? -5.880 5.066 18.068 1.00 98.25 217 LEU A CA 1
ATOM 1727 C C . LEU A 1 217 ? -5.627 5.836 19.355 1.00 98.25 217 LEU A C 1
ATOM 1729 O O . LEU A 1 217 ? -5.756 5.287 20.448 1.00 98.25 217 LEU A O 1
ATOM 1733 N N . GLU A 1 218 ? -5.274 7.104 19.210 1.00 97.19 218 GLU A N 1
ATOM 1734 C CA . GLU A 1 218 ? -4.963 8.005 20.311 1.00 97.19 218 GLU A CA 1
ATOM 1735 C C . GLU A 1 218 ? -5.568 9.383 20.049 1.00 97.19 218 GLU A C 1
ATOM 1737 O O . GLU A 1 218 ? -5.527 9.872 18.921 1.00 97.19 218 GLU A O 1
ATOM 1742 N N . SER A 1 219 ? -6.097 10.010 21.095 1.00 97.00 219 SER A N 1
ATOM 1743 C CA . SER A 1 219 ? -6.563 11.397 21.086 1.00 97.00 219 SER A CA 1
ATOM 1744 C C . SER A 1 219 ? -6.281 12.050 22.439 1.00 97.00 219 SER A C 1
ATOM 1746 O O . SER A 1 219 ? -6.353 11.390 23.477 1.00 97.00 219 SER A O 1
ATOM 1748 N N . SER A 1 220 ? -5.985 13.352 22.445 1.00 95.62 220 SER A N 1
ATOM 1749 C CA . SER A 1 220 ? -5.823 14.147 23.674 1.00 95.62 220 SER A CA 1
ATOM 1750 C C . SER A 1 220 ? -7.158 14.498 24.343 1.00 95.62 220 SER A C 1
ATOM 1752 O O . SER A 1 220 ? -7.187 14.865 25.515 1.00 95.62 220 SER A O 1
ATOM 1754 N N . ALA A 1 221 ? -8.271 14.369 23.616 1.00 93.38 221 ALA A N 1
ATOM 1755 C CA . ALA A 1 221 ? -9.619 14.631 24.107 1.00 93.38 221 ALA A CA 1
ATOM 1756 C C . ALA A 1 221 ? -10.623 13.599 23.577 1.00 93.38 221 ALA A C 1
ATOM 1758 O O . ALA A 1 221 ? -10.411 12.955 22.549 1.00 93.38 221 ALA A O 1
ATOM 1759 N N . ILE A 1 222 ? -11.750 13.452 24.264 1.00 94.81 222 ILE A N 1
ATOM 1760 C CA . ILE A 1 222 ? -12.853 12.617 23.786 1.00 94.81 222 ILE A CA 1
ATOM 1761 C C . ILE A 1 222 ? -13.644 13.414 22.753 1.00 94.81 222 ILE A C 1
ATOM 1763 O O . ILE A 1 222 ? -14.226 14.447 23.078 1.00 94.81 222 ILE A O 1
ATOM 1767 N N . VAL A 1 223 ? -13.651 12.935 21.510 1.00 94.81 223 VAL A N 1
ATOM 1768 C CA . VAL A 1 223 ? -14.440 13.517 20.421 1.00 94.81 223 VAL A CA 1
ATOM 1769 C C . VAL A 1 223 ? -15.431 12.464 19.954 1.00 94.81 223 VAL A C 1
ATOM 1771 O O . VAL A 1 223 ? -15.038 11.426 19.431 1.00 94.81 223 VAL A O 1
ATOM 1774 N N . LEU A 1 224 ? -16.714 12.727 20.188 1.00 96.81 224 LEU A N 1
ATOM 1775 C CA . LEU A 1 224 ? -17.800 11.816 19.836 1.00 96.81 224 LEU A CA 1
ATOM 1776 C C . LEU A 1 224 ? -18.004 11.754 18.317 1.00 96.81 224 LEU A C 1
ATOM 1778 O O . LEU A 1 224 ? -17.704 12.709 17.598 1.00 96.81 224 LEU A O 1
ATOM 1782 N N . GLY A 1 225 ? -18.568 10.645 17.847 1.00 97.19 225 GLY A N 1
ATOM 1783 C CA . GLY A 1 225 ? -18.901 10.400 16.448 1.00 97.19 225 GLY A CA 1
ATOM 1784 C C . GLY A 1 225 ? -18.136 9.233 15.831 1.00 97.19 225 GLY A C 1
ATOM 1785 O O . GLY A 1 225 ? -17.557 8.390 16.522 1.00 97.19 225 GLY A O 1
ATOM 1786 N N . ASP A 1 226 ? -18.173 9.178 14.502 1.00 97.88 226 ASP A N 1
ATOM 1787 C CA . ASP A 1 226 ? -17.551 8.110 13.729 1.00 97.88 226 ASP A CA 1
ATOM 1788 C C . ASP A 1 226 ? -16.053 8.349 13.547 1.00 97.88 226 ASP A C 1
ATOM 1790 O O . ASP A 1 226 ? -15.613 9.406 13.098 1.00 97.88 226 ASP A O 1
ATOM 1794 N N . ILE A 1 227 ? -15.279 7.313 13.849 1.00 98.00 227 ILE A N 1
ATOM 1795 C CA . ILE A 1 227 ? -13.842 7.219 13.651 1.00 98.00 227 ILE A CA 1
ATOM 1796 C C . ILE A 1 227 ? -13.594 6.200 12.539 1.00 98.00 227 ILE A C 1
ATOM 1798 O O . ILE A 1 227 ? -13.923 5.019 12.667 1.00 98.00 227 ILE A O 1
ATOM 1802 N N . ALA A 1 228 ? -12.995 6.651 11.445 1.00 97.75 228 ALA A N 1
ATOM 1803 C CA . ALA A 1 228 ? -12.582 5.825 10.323 1.00 97.75 228 ALA A CA 1
ATOM 1804 C C . ALA A 1 228 ? -11.059 5.669 10.310 1.00 97.75 228 ALA A C 1
ATOM 1806 O O . ALA A 1 228 ? -10.330 6.656 10.407 1.00 97.75 228 ALA A O 1
ATOM 1807 N N . VAL A 1 229 ? -10.587 4.432 10.154 1.00 97.94 229 VAL A N 1
ATOM 1808 C CA . VAL A 1 229 ? -9.177 4.096 9.922 1.00 97.94 229 VAL A CA 1
ATOM 1809 C C . VAL A 1 229 ? -9.075 3.407 8.575 1.00 97.94 229 VAL A C 1
ATOM 1811 O O . VAL A 1 229 ? -9.567 2.291 8.409 1.00 97.94 229 VAL A O 1
ATOM 1814 N N . SER A 1 230 ? -8.444 4.070 7.616 1.00 95.88 230 SER A N 1
ATOM 1815 C CA . SER A 1 230 ? -8.405 3.622 6.228 1.00 95.88 230 SER A CA 1
ATOM 1816 C C . SER A 1 230 ? -6.978 3.379 5.763 1.00 95.88 230 SER A C 1
ATOM 1818 O O . SER A 1 230 ? -6.116 4.231 5.966 1.00 95.88 230 SER A O 1
ATOM 1820 N N . LEU A 1 231 ? -6.710 2.242 5.121 1.00 94.19 231 LEU A N 1
ATOM 1821 C CA . LEU A 1 231 ? -5.413 1.998 4.484 1.00 94.19 231 LEU A CA 1
ATOM 1822 C C . LEU A 1 231 ? -5.383 2.702 3.124 1.00 94.19 231 LEU A C 1
ATOM 1824 O O . LEU A 1 231 ? -6.198 2.395 2.259 1.00 94.19 231 LEU A O 1
ATOM 1828 N N . LYS A 1 232 ? -4.455 3.638 2.916 1.00 90.50 232 LYS A N 1
ATOM 1829 C CA . LYS A 1 232 ? -4.418 4.488 1.715 1.00 90.50 232 LYS A CA 1
ATOM 1830 C C . LYS A 1 232 ? -3.972 3.710 0.482 1.00 90.50 232 LYS A C 1
ATOM 1832 O O . LYS A 1 232 ? -2.976 2.985 0.548 1.00 90.50 232 LYS A O 1
ATOM 1837 N N . GLN A 1 233 ? -4.587 3.984 -0.668 1.00 86.06 233 GLN A N 1
ATOM 1838 C CA . GLN A 1 233 ? -4.063 3.583 -1.983 1.00 86.06 233 GLN A CA 1
ATOM 1839 C C . GLN A 1 233 ? -3.072 4.618 -2.546 1.00 86.06 233 GLN A C 1
ATOM 1841 O O . GLN A 1 233 ? -3.172 5.053 -3.687 1.00 86.06 233 GLN A O 1
ATOM 1846 N N . ALA A 1 234 ? -2.121 5.052 -1.717 1.00 83.62 234 ALA A N 1
ATOM 1847 C CA . ALA A 1 234 ? -1.134 6.059 -2.093 1.00 83.62 234 ALA A CA 1
ATOM 1848 C C . ALA A 1 234 ? 0.125 5.443 -2.721 1.00 83.62 234 ALA A C 1
ATOM 1850 O O . ALA A 1 234 ? 0.492 4.300 -2.405 1.00 83.62 234 ALA A O 1
ATOM 1851 N N . MET A 1 235 ? 0.812 6.259 -3.525 1.00 87.31 235 MET A N 1
ATOM 1852 C CA . MET A 1 235 ? 2.116 5.959 -4.098 1.00 87.31 235 MET A CA 1
ATOM 1853 C C . MET A 1 235 ? 3.129 5.650 -2.986 1.00 87.31 235 MET A C 1
ATOM 1855 O O . MET A 1 235 ? 3.290 6.457 -2.060 1.00 87.31 235 MET A O 1
ATOM 1859 N N . PRO A 1 236 ? 3.845 4.515 -3.047 1.00 88.38 236 PRO A N 1
ATOM 1860 C CA . PRO A 1 236 ? 4.897 4.225 -2.086 1.00 88.38 236 PRO A CA 1
ATOM 1861 C C . PRO A 1 236 ? 6.000 5.293 -2.061 1.00 88.38 236 PRO A C 1
ATOM 1863 O O . PRO A 1 236 ? 6.547 5.679 -3.095 1.00 88.38 236 PRO A O 1
ATOM 1866 N N . LYS A 1 237 ? 6.405 5.715 -0.854 1.00 88.12 237 LYS A N 1
ATOM 1867 C CA . LYS A 1 237 ? 7.417 6.771 -0.649 1.00 88.12 237 LYS A CA 1
ATOM 1868 C C . LYS A 1 237 ? 8.763 6.476 -1.324 1.00 88.12 237 LYS A C 1
ATOM 1870 O O . LYS A 1 237 ? 9.474 7.401 -1.710 1.00 88.12 237 LYS A O 1
ATOM 1875 N N . TRP A 1 238 ? 9.114 5.197 -1.480 1.00 91.94 238 TRP A N 1
ATOM 1876 C CA . TRP A 1 238 ? 10.383 4.781 -2.080 1.00 91.94 238 TRP A CA 1
ATOM 1877 C C . TRP A 1 238 ? 10.527 5.188 -3.550 1.00 91.94 238 TRP A C 1
ATOM 1879 O O . TRP A 1 238 ? 11.651 5.332 -4.028 1.00 91.94 238 TRP A O 1
ATOM 1889 N N . ILE A 1 239 ? 9.422 5.419 -4.265 1.00 94.19 239 ILE A N 1
ATOM 1890 C CA . ILE A 1 239 ? 9.447 5.726 -5.702 1.00 94.19 239 ILE A CA 1
ATOM 1891 C C . ILE A 1 239 ? 10.168 7.043 -5.972 1.00 94.19 239 ILE A C 1
ATOM 1893 O O . ILE A 1 239 ? 11.001 7.109 -6.872 1.00 94.19 239 ILE A O 1
ATOM 1897 N N . ALA A 1 240 ? 9.952 8.056 -5.130 1.00 93.50 240 ALA A N 1
ATOM 1898 C CA . ALA A 1 240 ? 10.675 9.322 -5.229 1.00 93.50 240 ALA A CA 1
ATOM 1899 C C . ALA A 1 240 ? 12.193 9.151 -5.023 1.00 93.50 240 ALA A C 1
ATOM 1901 O O . ALA A 1 240 ? 12.981 9.851 -5.651 1.00 93.50 240 ALA A O 1
ATOM 1902 N N . ALA A 1 241 ? 12.616 8.207 -4.174 1.00 93.69 241 ALA A N 1
ATOM 1903 C CA . ALA A 1 241 ? 14.030 7.979 -3.875 1.00 93.69 241 ALA A CA 1
ATOM 1904 C C . ALA A 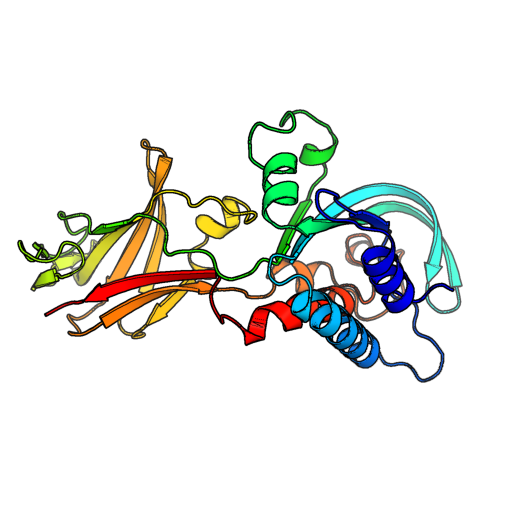1 241 ? 14.781 7.256 -5.009 1.00 93.69 241 ALA A C 1
ATOM 1906 O O . ALA A 1 241 ? 15.989 7.457 -5.174 1.00 93.69 241 ALA A O 1
ATOM 1907 N N . VAL A 1 242 ? 14.077 6.422 -5.781 1.00 95.00 242 VAL A N 1
ATOM 1908 C CA . VAL A 1 242 ? 14.654 5.624 -6.879 1.00 95.00 242 VAL A CA 1
ATOM 1909 C C . VAL A 1 242 ? 14.389 6.215 -8.263 1.00 95.00 242 VAL A C 1
ATOM 1911 O O . VAL A 1 242 ? 14.844 5.662 -9.261 1.00 95.00 242 VAL A O 1
ATOM 1914 N N . HIS A 1 243 ? 13.666 7.326 -8.344 1.00 96.06 243 HIS A N 1
ATOM 1915 C CA . HIS A 1 243 ? 13.440 8.061 -9.581 1.00 96.06 243 HIS A CA 1
ATOM 1916 C C . HIS A 1 243 ? 14.631 8.957 -9.918 1.00 96.06 243 HIS A C 1
ATOM 1918 O O . HIS A 1 243 ? 15.222 9.589 -9.041 1.00 96.06 243 HIS A O 1
ATOM 1924 N N . ALA A 1 244 ? 14.972 9.019 -11.202 1.00 94.88 244 ALA A N 1
ATOM 1925 C CA . ALA A 1 244 ? 15.843 10.045 -11.755 1.00 94.88 244 ALA A CA 1
ATOM 1926 C C . ALA A 1 244 ? 15.058 10.891 -12.761 1.00 94.88 244 ALA A C 1
ATOM 1928 O O . ALA A 1 244 ? 14.384 10.355 -13.641 1.00 94.88 244 ALA A O 1
ATOM 1929 N N . GLU A 1 245 ? 15.186 12.210 -12.630 1.00 92.62 245 GLU A N 1
ATOM 1930 C CA . GLU A 1 245 ? 14.537 13.189 -13.508 1.00 92.62 245 GLU A CA 1
ATOM 1931 C C . GLU A 1 245 ? 15.248 13.340 -14.853 1.00 92.62 245 GLU A C 1
ATOM 1933 O O . GLU A 1 245 ? 14.648 13.760 -15.827 1.00 92.62 245 GLU A O 1
ATOM 1938 N N . GLU A 1 246 ? 16.528 12.978 -14.920 1.00 89.81 246 GLU A N 1
ATOM 1939 C CA . GLU A 1 246 ? 17.349 13.080 -16.123 1.00 89.81 246 GLU A CA 1
ATOM 1940 C C . GLU A 1 246 ? 18.135 11.784 -16.319 1.00 89.81 246 GLU A C 1
ATOM 1942 O O . GLU A 1 246 ? 18.622 11.180 -15.358 1.00 89.81 246 GLU A O 1
ATOM 1947 N N . ASN A 1 247 ? 18.290 11.357 -17.574 1.00 91.44 247 ASN A N 1
ATOM 1948 C CA . ASN A 1 247 ? 19.138 10.220 -17.932 1.00 91.44 247 ASN A CA 1
ATOM 1949 C C . ASN A 1 247 ? 20.547 10.701 -18.289 1.00 91.44 247 ASN A C 1
ATOM 1951 O O . ASN A 1 247 ? 20.952 10.642 -19.451 1.00 91.44 247 ASN A O 1
ATOM 1955 N N . THR A 1 248 ? 21.268 11.237 -17.307 1.00 91.50 248 THR A N 1
ATOM 1956 C CA . THR A 1 248 ? 22.626 11.774 -17.471 1.00 91.50 248 THR A CA 1
ATOM 1957 C C . THR A 1 248 ? 23.504 11.412 -16.281 1.00 91.50 248 THR A C 1
ATOM 1959 O O . THR A 1 248 ? 23.003 11.277 -15.167 1.00 91.50 248 THR A O 1
ATOM 1962 N N . ASP A 1 249 ? 24.817 11.349 -16.500 1.00 92.06 249 ASP A N 1
ATOM 1963 C CA . ASP A 1 249 ? 25.824 11.148 -15.454 1.00 92.06 249 ASP A CA 1
ATOM 1964 C C . ASP A 1 249 ? 25.639 9.824 -14.693 1.00 92.06 249 ASP A C 1
ATOM 1966 O O . ASP A 1 249 ? 25.598 9.772 -13.461 1.00 92.06 249 ASP A O 1
ATOM 1970 N N . ILE A 1 250 ? 25.507 8.714 -15.429 1.00 94.00 250 ILE A N 1
ATOM 1971 C CA . ILE A 1 250 ? 25.294 7.400 -14.802 1.00 94.00 250 ILE A CA 1
ATOM 1972 C C . ILE A 1 250 ? 26.479 6.920 -13.947 1.00 94.00 250 ILE A C 1
ATOM 1974 O O . ILE A 1 250 ? 26.325 6.041 -13.103 1.00 94.00 250 ILE A O 1
ATOM 1978 N N . LEU A 1 251 ? 27.671 7.481 -14.160 1.00 93.38 251 LEU A N 1
ATOM 1979 C CA . LEU A 1 251 ? 28.869 7.138 -13.389 1.00 93.38 251 LEU A CA 1
ATOM 1980 C C . LEU A 1 251 ? 28.846 7.727 -11.975 1.00 93.38 251 LEU A C 1
ATOM 1982 O O . LEU A 1 251 ? 29.621 7.293 -11.123 1.00 93.38 251 LEU A O 1
ATOM 1986 N N . ASN A 1 252 ? 27.948 8.675 -11.703 1.00 93.94 252 ASN A N 1
ATOM 1987 C CA . ASN A 1 252 ? 27.692 9.154 -10.359 1.00 93.94 252 ASN A CA 1
ATOM 1988 C C . ASN A 1 252 ? 27.078 8.031 -9.504 1.00 93.94 252 ASN A C 1
ATOM 1990 O O . ASN A 1 252 ? 26.001 7.527 -9.843 1.00 93.94 252 ASN A O 1
ATOM 1994 N N . PRO A 1 253 ? 27.689 7.662 -8.363 1.00 91.56 253 PRO A N 1
ATOM 1995 C CA . PRO A 1 253 ? 27.174 6.599 -7.503 1.00 91.56 253 PRO A CA 1
ATOM 1996 C C . PRO A 1 253 ? 25.714 6.794 -7.069 1.00 91.56 253 PRO A C 1
ATOM 1998 O O . PRO A 1 253 ? 24.986 5.813 -6.912 1.00 91.56 253 PRO A O 1
ATOM 2001 N N . ASN A 1 254 ? 25.256 8.045 -6.942 1.00 89.88 254 ASN A N 1
ATOM 2002 C CA . ASN A 1 254 ? 23.876 8.368 -6.568 1.00 89.88 254 ASN A CA 1
ATOM 2003 C C . ASN A 1 254 ? 22.847 8.002 -7.653 1.00 89.88 254 ASN A C 1
ATOM 2005 O O . ASN A 1 254 ? 21.668 7.841 -7.342 1.00 89.88 254 ASN A O 1
ATOM 2009 N N . ASN A 1 255 ? 23.278 7.852 -8.909 1.00 92.38 255 ASN A N 1
ATOM 2010 C CA . ASN A 1 255 ? 22.412 7.518 -10.040 1.00 92.38 255 ASN A CA 1
ATOM 2011 C C . ASN A 1 255 ? 22.348 6.010 -10.317 1.00 92.38 255 ASN A C 1
ATOM 2013 O O . ASN A 1 255 ? 21.414 5.549 -10.969 1.00 92.38 255 ASN A O 1
ATOM 2017 N N . LEU A 1 256 ? 23.283 5.214 -9.784 1.00 94.12 256 LEU A N 1
ATOM 2018 C CA . LEU A 1 256 ? 23.338 3.766 -10.029 1.00 94.12 256 LEU A CA 1
ATOM 2019 C C . LEU A 1 256 ? 22.087 3.033 -9.529 1.00 94.12 256 LEU A C 1
ATOM 2021 O O . LEU A 1 256 ? 21.607 2.096 -10.166 1.00 94.12 256 LEU A O 1
ATOM 2025 N N . SER A 1 257 ? 21.532 3.471 -8.399 1.00 93.12 257 SER A N 1
ATOM 2026 C CA . SER A 1 257 ? 20.324 2.887 -7.814 1.00 93.12 257 SER A CA 1
ATOM 2027 C C . SER A 1 257 ? 19.027 3.498 -8.356 1.00 93.12 257 SER A C 1
ATOM 2029 O O . SER A 1 257 ? 17.946 3.045 -7.973 1.00 93.12 257 SER A O 1
ATOM 2031 N N . ARG A 1 258 ? 19.103 4.492 -9.246 1.00 95.50 258 ARG A N 1
ATOM 2032 C CA . ARG A 1 258 ? 17.935 5.191 -9.783 1.00 95.50 258 ARG A CA 1
ATOM 2033 C C . ARG A 1 258 ? 17.582 4.720 -11.193 1.00 95.50 258 ARG A C 1
ATOM 2035 O O . ARG A 1 258 ? 18.423 4.219 -11.942 1.00 95.50 258 ARG A O 1
ATOM 2042 N N . THR A 1 259 ? 16.316 4.895 -11.545 1.00 96.00 259 THR A N 1
ATOM 2043 C CA . THR A 1 259 ? 15.770 4.627 -12.875 1.00 96.00 259 THR A CA 1
ATOM 2044 C C . THR A 1 259 ? 15.180 5.914 -13.423 1.00 96.00 259 THR A C 1
ATOM 2046 O O . THR A 1 259 ? 14.350 6.551 -12.774 1.00 96.00 259 THR A O 1
ATOM 2049 N N . TYR A 1 260 ? 15.616 6.299 -14.619 1.00 94.75 260 TYR A N 1
ATOM 2050 C CA . TYR A 1 260 ? 15.106 7.488 -15.286 1.00 94.75 260 TYR A CA 1
ATOM 2051 C C . TYR A 1 260 ? 13.623 7.331 -15.628 1.00 94.75 260 TYR A C 1
ATOM 2053 O O . TYR A 1 260 ? 13.234 6.359 -16.276 1.00 94.75 260 TYR A O 1
ATOM 2061 N N . GLY A 1 261 ? 12.809 8.290 -15.188 1.00 94.06 261 GLY A N 1
ATOM 2062 C CA . GLY A 1 261 ? 11.399 8.383 -15.557 1.00 94.06 261 GLY A CA 1
ATOM 2063 C C . GLY A 1 261 ? 10.465 7.344 -14.925 1.00 94.06 261 GLY A C 1
ATOM 2064 O O . GLY A 1 261 ? 9.273 7.349 -15.226 1.00 94.06 261 GLY A O 1
ATOM 2065 N N . ILE A 1 262 ? 10.956 6.472 -14.034 1.00 95.56 262 ILE A N 1
ATOM 2066 C CA . ILE A 1 262 ? 10.148 5.386 -13.451 1.00 95.56 262 ILE A CA 1
ATOM 2067 C C . ILE A 1 262 ? 8.918 5.900 -12.702 1.00 95.56 262 ILE A C 1
ATOM 2069 O O . ILE A 1 262 ? 7.862 5.275 -12.759 1.00 95.56 262 ILE A O 1
ATOM 2073 N N . LYS A 1 263 ? 9.030 7.056 -12.034 1.00 96.44 263 LYS A N 1
ATOM 2074 C CA . LYS A 1 263 ? 7.914 7.671 -11.311 1.00 96.44 263 LYS A CA 1
ATOM 2075 C C . LYS A 1 263 ? 6.715 7.877 -12.235 1.00 96.44 263 LYS A C 1
ATOM 2077 O O . LYS A 1 263 ? 5.615 7.473 -11.885 1.00 96.44 263 LYS A O 1
ATOM 2082 N N . TYR A 1 264 ? 6.941 8.420 -13.428 1.00 95.31 264 TYR A N 1
ATOM 2083 C CA . TYR A 1 264 ? 5.887 8.700 -14.401 1.00 95.31 264 TYR A CA 1
ATOM 2084 C C . TYR A 1 264 ? 5.170 7.436 -14.871 1.00 95.31 264 TYR A C 1
ATOM 2086 O O . TYR A 1 264 ? 3.946 7.423 -15.004 1.00 95.31 264 TYR A O 1
ATOM 2094 N N . ILE A 1 265 ? 5.919 6.354 -15.074 1.00 94.75 265 ILE A N 1
ATOM 2095 C CA . ILE A 1 265 ? 5.350 5.060 -15.441 1.00 94.75 265 ILE A CA 1
ATOM 2096 C C . ILE A 1 265 ? 4.453 4.531 -14.315 1.00 94.75 265 ILE A C 1
ATOM 2098 O O . ILE A 1 265 ? 3.302 4.171 -14.554 1.00 94.75 265 ILE A O 1
ATOM 2102 N N . LEU A 1 266 ? 4.966 4.512 -13.082 1.00 95.19 266 LEU A N 1
ATOM 2103 C CA . LEU A 1 266 ? 4.231 3.987 -11.930 1.00 95.19 266 LEU A CA 1
ATOM 2104 C C . LEU A 1 266 ? 3.016 4.852 -11.570 1.00 95.19 266 LEU A C 1
ATOM 2106 O O . LEU A 1 266 ? 1.991 4.310 -11.170 1.00 95.19 266 LEU A O 1
ATOM 2110 N N . GLU A 1 267 ? 3.092 6.171 -11.763 1.00 94.12 267 GLU A N 1
ATOM 2111 C CA . GLU A 1 267 ? 1.946 7.079 -11.620 1.00 94.12 267 GLU A CA 1
ATOM 2112 C C . GLU A 1 267 ? 0.847 6.769 -12.633 1.00 94.12 267 GLU A C 1
ATOM 2114 O O . GLU A 1 267 ? -0.316 6.674 -12.249 1.00 94.12 267 GLU A O 1
ATOM 2119 N N . GLY A 1 268 ? 1.203 6.551 -13.903 1.00 93.38 268 GLY A N 1
ATOM 2120 C CA . GLY A 1 268 ? 0.234 6.145 -14.921 1.00 93.38 268 GLY A CA 1
ATOM 2121 C C . GLY A 1 268 ? -0.478 4.839 -14.561 1.00 93.38 268 GLY A C 1
ATOM 2122 O O . GLY A 1 268 ? -1.689 4.732 -14.736 1.00 93.38 268 GLY A O 1
ATOM 2123 N N . LEU A 1 269 ? 0.252 3.870 -13.996 1.00 93.31 269 LEU A N 1
ATOM 2124 C CA . LEU A 1 269 ? -0.328 2.607 -13.527 1.00 93.31 269 LEU A CA 1
ATOM 2125 C C . LEU A 1 269 ? -1.224 2.784 -12.293 1.00 93.31 269 LEU A C 1
ATOM 2127 O O . LEU A 1 269 ? -2.216 2.075 -12.166 1.00 93.31 269 LEU A O 1
ATOM 2131 N N . GLN A 1 270 ? -0.888 3.696 -11.375 1.00 92.56 270 GLN A N 1
ATOM 2132 C CA . GLN A 1 270 ? -1.608 3.865 -10.108 1.00 92.56 270 GLN A CA 1
ATOM 2133 C C . GLN A 1 270 ? -2.941 4.603 -10.264 1.00 92.56 270 GLN A C 1
ATOM 2135 O O . GLN A 1 270 ? -3.929 4.194 -9.659 1.00 92.56 270 GLN A O 1
ATOM 2140 N N . ARG A 1 271 ? -2.984 5.687 -11.050 1.00 90.69 271 ARG A N 1
ATOM 2141 C CA . ARG A 1 271 ? -4.158 6.581 -11.142 1.00 90.69 271 ARG A CA 1
ATOM 2142 C C . ARG A 1 271 ? -5.495 5.879 -11.429 1.00 90.69 271 ARG A C 1
ATOM 2144 O O . ARG A 1 271 ? -6.501 6.313 -10.860 1.00 90.69 271 ARG A O 1
ATOM 2151 N N . PRO A 1 272 ? -5.565 4.810 -12.249 1.00 89.81 272 PRO A N 1
ATOM 2152 C CA . PRO A 1 272 ? -6.792 4.037 -12.436 1.00 89.81 272 PRO A CA 1
ATOM 2153 C C . PRO A 1 272 ? -7.407 3.500 -11.137 1.00 89.81 272 PRO A C 1
ATOM 2155 O O . PRO A 1 272 ? -8.627 3.457 -11.022 1.00 89.81 272 PRO A O 1
ATOM 2158 N N . TYR A 1 273 ? -6.577 3.176 -10.145 1.00 88.12 273 TYR A N 1
ATOM 2159 C CA . TYR A 1 273 ? -6.995 2.639 -8.848 1.00 88.12 273 TYR A CA 1
ATOM 2160 C C . TYR A 1 273 ? -7.380 3.736 -7.838 1.00 88.12 273 TYR A C 1
ATOM 2162 O O . TYR A 1 273 ? -8.191 3.509 -6.946 1.00 88.12 273 TYR A O 1
ATOM 2170 N N . GLU A 1 274 ? -6.869 4.963 -7.997 1.00 78.94 274 GLU A N 1
ATOM 2171 C CA . GLU A 1 274 ? -7.129 6.068 -7.058 1.00 78.94 274 GLU A CA 1
ATOM 2172 C C . GLU A 1 274 ? -8.582 6.577 -7.092 1.00 78.94 274 GLU A C 1
ATOM 2174 O O . GLU A 1 274 ? -9.076 7.106 -6.095 1.00 78.94 274 GLU A O 1
ATOM 2179 N N . SER A 1 275 ? -9.270 6.445 -8.232 1.00 59.56 275 SER A N 1
ATOM 2180 C CA . SER A 1 275 ? -10.593 7.046 -8.454 1.00 59.56 275 SER A CA 1
ATOM 2181 C C . SER A 1 275 ? -11.774 6.220 -7.940 1.00 59.56 275 SER A C 1
ATOM 2183 O O . SER A 1 275 ? -12.858 6.778 -7.788 1.00 59.56 275 SER A O 1
ATOM 2185 N N . GLU A 1 276 ? -11.602 4.919 -7.689 1.00 53.88 276 GLU A N 1
ATOM 2186 C CA . GLU A 1 276 ? -12.709 4.031 -7.283 1.00 53.88 276 GLU A CA 1
ATOM 2187 C C . GLU A 1 276 ? -12.766 3.801 -5.768 1.00 53.88 276 GLU A C 1
ATOM 2189 O O . GLU A 1 276 ? -13.852 3.708 -5.194 1.00 53.88 276 GLU A O 1
ATOM 2194 N N . ALA A 1 277 ? -11.624 3.838 -5.080 1.00 52.88 277 ALA A N 1
ATOM 2195 C CA . ALA A 1 277 ? -11.581 3.960 -3.633 1.00 52.88 277 ALA A CA 1
ATOM 2196 C C . ALA A 1 277 ? -10.283 4.645 -3.201 1.00 52.88 277 ALA A C 1
ATOM 2198 O O . ALA A 1 277 ? -9.193 4.101 -3.352 1.00 52.88 277 ALA A O 1
ATOM 2199 N N . ALA A 1 278 ? -10.387 5.803 -2.542 1.00 75.44 278 ALA A N 1
ATOM 2200 C CA . ALA A 1 278 ? -9.235 6.488 -1.938 1.00 75.44 278 ALA A CA 1
ATOM 2201 C C . ALA A 1 278 ? -8.503 5.634 -0.870 1.00 75.44 278 ALA A C 1
ATOM 2203 O O . ALA A 1 278 ? -7.515 6.054 -0.261 1.00 75.44 278 ALA A O 1
ATOM 2204 N N . SER A 1 279 ? -9.014 4.442 -0.565 1.00 88.94 279 SER A N 1
ATOM 2205 C CA . SER A 1 279 ? -8.515 3.529 0.450 1.00 88.94 279 SER A CA 1
ATOM 2206 C C . SER A 1 279 ? -8.776 2.082 0.053 1.00 88.94 279 SER A C 1
ATOM 2208 O O . SER A 1 279 ? -9.834 1.764 -0.475 1.00 88.94 279 SER A O 1
ATOM 2210 N N . LEU A 1 280 ? -7.829 1.195 0.357 1.00 91.56 280 LEU A N 1
ATOM 2211 C CA . LEU A 1 280 ? -7.957 -0.235 0.094 1.00 91.56 280 LEU A CA 1
ATOM 2212 C C . LEU A 1 280 ? -9.053 -0.870 0.958 1.00 91.56 280 LEU A C 1
ATOM 2214 O O . LEU A 1 280 ? -9.814 -1.701 0.483 1.00 91.56 280 LEU A O 1
ATOM 2218 N N . PHE A 1 281 ? -9.132 -0.468 2.225 1.00 94.06 281 PHE A N 1
ATOM 2219 C CA . PHE A 1 281 ? -10.226 -0.803 3.131 1.00 94.06 281 PHE A CA 1
ATOM 2220 C C . PHE A 1 281 ? -10.364 0.275 4.207 1.00 94.06 281 PHE A C 1
ATOM 2222 O O . PHE A 1 281 ? -9.422 1.029 4.474 1.00 94.06 281 PHE A O 1
ATOM 2229 N N . THR A 1 282 ? -11.515 0.284 4.881 1.00 95.75 282 THR A N 1
ATOM 2230 C CA . THR A 1 282 ? -11.794 1.159 6.025 1.00 95.75 282 THR A CA 1
ATOM 2231 C C . THR A 1 282 ? -12.369 0.357 7.187 1.00 95.75 282 THR A C 1
ATOM 2233 O O . THR A 1 282 ? -13.323 -0.405 7.018 1.00 95.75 282 THR A O 1
ATOM 2236 N N . LEU A 1 283 ? -11.807 0.566 8.377 1.00 97.94 283 LEU A N 1
ATOM 2237 C CA . LEU A 1 283 ? -12.361 0.136 9.659 1.00 97.94 283 LEU A CA 1
ATOM 2238 C C . LEU A 1 283 ? -13.138 1.308 10.266 1.00 97.94 283 LEU A C 1
ATOM 2240 O O . LEU A 1 283 ? -12.624 2.426 10.289 1.00 97.94 283 LEU A O 1
ATOM 2244 N N . LYS A 1 284 ? -14.349 1.065 10.770 1.00 97.56 284 LYS A N 1
ATOM 2245 C CA . LYS A 1 284 ? -15.190 2.097 11.398 1.00 97.56 284 LYS A CA 1
ATOM 2246 C C . LYS A 1 284 ? -15.478 1.778 12.861 1.00 97.56 284 LYS A C 1
ATOM 2248 O O . LYS A 1 284 ? -15.765 0.634 13.209 1.00 97.56 284 LYS A O 1
ATOM 2253 N N . VAL A 1 285 ? -15.408 2.788 13.711 1.00 97.75 285 VAL A N 1
ATOM 2254 C CA . VAL A 1 285 ? -15.806 2.722 15.119 1.00 97.75 285 VAL A CA 1
ATOM 2255 C C . VAL A 1 285 ? -16.620 3.959 15.434 1.00 97.75 285 VAL A C 1
ATOM 2257 O O . VAL A 1 285 ? -16.246 5.039 15.003 1.00 97.75 285 VAL A O 1
ATOM 2260 N N . THR A 1 286 ? -17.688 3.829 16.209 1.00 98.25 286 THR A N 1
ATOM 2261 C CA . THR A 1 286 ? -18.469 4.984 16.666 1.00 98.25 286 THR A CA 1
ATOM 2262 C C . THR A 1 286 ? -18.257 5.176 18.158 1.00 98.25 286 THR A C 1
ATOM 2264 O O . THR A 1 286 ? -18.423 4.235 18.935 1.00 98.25 286 THR A O 1
ATOM 2267 N N . LEU A 1 287 ? -17.907 6.390 18.571 1.00 97.31 287 LEU A N 1
ATOM 2268 C CA . LEU A 1 287 ? -17.868 6.789 19.974 1.00 97.31 287 LEU A CA 1
ATOM 2269 C C . LEU A 1 287 ? -19.123 7.608 20.295 1.00 97.31 287 LEU A C 1
ATOM 2271 O O . LEU A 1 287 ? -19.342 8.653 19.684 1.00 97.31 287 LEU A O 1
ATOM 2275 N N . LYS A 1 288 ? -19.956 7.104 21.209 1.00 93.88 288 LYS A N 1
ATOM 2276 C CA . LYS A 1 288 ? -21.190 7.762 21.663 1.00 93.88 288 LYS A CA 1
ATOM 2277 C C . LYS A 1 288 ? -20.971 8.586 22.924 1.00 93.88 288 LYS A C 1
ATOM 2279 O O . LYS A 1 288 ? -20.078 8.217 23.718 1.00 93.88 288 LYS A O 1
#

pLDDT: mean 90.56, std 8.38, range [52.88, 98.5]

Nearest PDB structures (foldseek):
  6dwi-assembly8_P  TM=3.277E-01  e=2.970E-02  Homo sapiens
  7s6d-assembly1_D  TM=2.467E-01  e=1.050E-02  Homo sapiens
  2qsc-assembly1_H  TM=2.685E-01  e=3.792E-02  Homo sapiens
  5g64-assembly1_I  TM=2.495E-01  e=7.429E-02  Homo sapiens
  6cwx-assembly1_B  TM=3.168E-01  e=5.586E-01  Homo sapiens

Solvent-accessible surface area (backbone atoms only — not comparable to full-atom values): 15948 Å² total; per-residue (Å²): 136,84,53,72,55,59,52,50,53,47,47,62,75,71,46,56,92,91,38,72,43,75,49,76,44,61,58,62,64,80,74,57,93,93,54,52,64,66,54,52,13,52,49,37,22,56,54,50,42,61,48,34,75,79,37,69,59,48,24,38,40,37,35,37,32,61,42,84,40,77,48,77,43,82,40,75,96,46,78,42,86,43,78,46,61,33,51,32,36,40,41,37,38,26,43,44,69,52,49,40,66,57,68,38,90,81,63,49,68,80,82,40,67,74,59,71,41,46,77,46,76,48,63,47,60,64,63,48,80,62,55,61,66,42,63,46,72,66,35,80,26,35,45,51,40,68,36,92,91,38,73,51,29,36,52,43,73,43,68,23,64,47,98,88,67,47,58,23,32,23,36,33,39,42,30,46,75,60,95,67,80,64,57,69,69,57,78,44,36,48,85,44,44,47,52,37,52,78,71,39,39,63,79,41,42,42,76,46,98,84,66,28,37,36,42,28,40,33,20,69,63,94,72,73,44,69,37,39,45,24,39,47,62,64,83,64,76,64,46,73,74,33,37,26,97,59,55,64,67,67,85,42,77,85,42,34,68,32,27,28,46,37,49,36,53,53,47,10,66,45,53,56,50,44,79,82,35,73,27,38,33,59,48,70,38,34,34,92

Secondary structure (DSSP, 8-state):
---HHHHHHHHHHH--TT-EEEEEE-----PPTT--HHHHHHHHHHHHHHHHTT-TTEEEEEEEEEEEEEEEEEETTEEEEEEEEEEEEEEEEEEHHHHHHHHSBTTB-TTSHHHHTEEEEEEE-PPPPPPPEEE-SS-SBSEEEE-SS-TTEEEEEE-EE-TTS-EEEEEEEEEPPPS-SS-HHHHT-GGGEEEESTTSEEEEEEE-TTS-EEEEEEESS---EEEEEEEE-PPPTHHHHHEESSS--TTSHHHHT-EETHHHHHHHHHHHHHTT-SEEEEEEEEE-

Foldseek 3Di:
DQQVLNVVVCCLVPADALGKDKDKFLPFDDADVPDDLLNSLQSLLVSVLVSCVVVVQKKKKKFKFWDFDFAWDDFDPDIDGDTDIAIMMMIMIHRFVNCLCCQPPPNDDCPPVVNVRGPDMDMFGAADEAFDKFWDQDWPFWHWDADPVDRQETADTGWGQDPVRATKTKTKMWGADDSDPDDPVLQFDQVQKDKPPPQKGFPGWDQDPVRTIITMIMGSDDDFFKMKIFGFLDDDPCLVCQEDCHRDDCVPPSNRSHHYSVSSVVSSVSVSRCPNDRGSHMDMHGYD

Mean predicted aligned error: 5.45 Å